Protein AF-A0A2U1PCW4-F1 (afdb_monomer)

Radius of gyration: 21.86 Å; Cα contacts (8 Å, |Δi|>4): 327; chains: 1; bounding box: 54×49×63 Å

Sequence (273 aa):
MIPDNMPHVHKCPLSGPELALAADTLPALLINEKENGEAVIIGGMVLDIHATPSIHPAPRTTTPGKVHYAAGGVARNIAECVSKLGTKPFMISALGSDMSGEQFDSGLGPHGLNTMDVWLGICYWSTGSLQDCQLKVTFASPNEDELIAMANALSDKDIFSPIQKDGIPVTSLFQQLKPAIWVLLEKGIKVVILTLGSKGVLLCSKHHLNFQNIGPNRTRLDLMQSIAVGIAAAKATVEAEANVPTEYSLEQITADARTVYLGAMVVFSQSML

Mean predicted aligned error: 13.06 Å

Foldseek 3Di:
DPDPDDDFADDDPPPDPVLVVLLVCLLVLLDDDDDDDAAEFEWDWDKDWDWAAPDPDDPPDDGDTDIDIATDIPSVLVQLLCLLSPGEHEYEYEAEPDPSRVVCVVPVVVSNYNYDYPYPPPPPPPCPDPPDPPPQAQEDEEEQVVLQVVLCVLVVHNPADRDDLPPDDPLRVCVNSVVSVVSCQVVRHAWYWYQHDPNGTDIDGPDPPPQDDPDPDPNDHGPLLVSLLVRLQVVVCVVDPGNHDPHDDSVSSSVSSSVSSVPDDDSDDRHDD

pLDDT: mean 71.83, std 21.6, range [25.27, 94.81]

InterPro domains:
  IPR002173 Carbohydrate/purine kinase, PfkB, conserved site [PS00583] (72-96)
  IPR011611 Carbohydrate kinase PfkB [PF00294] (39-116)
  IPR029056 Ribokinase-like [G3DSA:3.40.1190.20] (37-119)
  IPR029056 Ribokinase-like [G3DSA:3.40.1190.20] (120-255)
  IPR029056 Ribokinase-like [SSF53613] (40-253)
  IPR050306 PfkB Carbohydrate Kinase [PTHR43085] (40-102)

Nearest PDB structures (foldseek):
  3kzh-assembly1_A  TM=6.404E-01  e=6.843E-10  Clostridium perfringens
  7vtd-assembly2_C  TM=5.537E-01  e=4.667E-09  Escherichia coli
  7vsk-assembly1_A  TM=4.750E-01  e=1.969E-08  Escherichia coli BL21(DE3)
  2nwh-assembly1_A  TM=5.855E-01  e=6.785E-07  Agrobacterium fabrum str. C58
  3kzh-assembly1_B  TM=4.390E-01  e=1.925E-07  Clostridium perfringens

Structure (mmCIF, N/CA/C/O backbone):
data_AF-A0A2U1PCW4-F1
#
_entry.id   AF-A0A2U1PCW4-F1
#
loop_
_atom_site.group_PDB
_atom_site.id
_atom_site.type_symbol
_atom_site.label_atom_id
_atom_site.label_alt_id
_atom_site.label_comp_id
_atom_site.label_asym_id
_atom_site.label_entity_id
_atom_site.label_seq_id
_atom_site.pdbx_PDB_ins_code
_atom_site.Cartn_x
_atom_site.Cartn_y
_atom_site.Cartn_z
_atom_site.occupancy
_atom_site.B_iso_or_equiv
_atom_site.auth_seq_id
_atom_site.auth_comp_id
_atom_site.auth_asym_id
_atom_site.auth_atom_id
_atom_site.pdbx_PDB_model_num
ATOM 1 N N . MET A 1 1 ? -21.195 27.035 3.835 1.00 31.56 1 MET A N 1
ATOM 2 C CA . MET A 1 1 ? -21.280 26.966 5.307 1.00 31.56 1 MET A CA 1
ATOM 3 C C . MET A 1 1 ? -21.408 25.504 5.677 1.00 31.56 1 MET A C 1
ATOM 5 O O . MET A 1 1 ? -22.431 24.907 5.375 1.00 31.56 1 MET A O 1
ATOM 9 N N . ILE A 1 2 ? -20.334 24.912 6.191 1.00 29.47 2 ILE A N 1
ATOM 10 C CA . ILE A 1 2 ? -20.362 23.562 6.762 1.00 29.47 2 ILE A CA 1
ATOM 11 C C . ILE A 1 2 ? -20.934 23.735 8.178 1.00 29.47 2 ILE A C 1
ATOM 13 O O . ILE A 1 2 ? -20.469 24.640 8.868 1.00 29.47 2 ILE A O 1
ATOM 17 N N . PRO A 1 3 ? -21.974 22.993 8.588 1.00 32.34 3 PRO A N 1
ATOM 18 C CA . PRO A 1 3 ? -22.617 23.224 9.876 1.00 32.34 3 PRO A CA 1
ATOM 19 C C . PRO A 1 3 ? -21.711 22.799 11.043 1.00 32.34 3 PRO A C 1
ATOM 21 O O . PRO A 1 3 ? -21.134 21.716 11.017 1.00 32.34 3 PRO A O 1
ATOM 24 N N . ASP A 1 4 ? -21.656 23.641 12.080 1.00 38.62 4 ASP A N 1
ATOM 25 C CA . ASP A 1 4 ? -20.876 23.517 13.330 1.00 38.62 4 ASP A CA 1
ATOM 26 C C . ASP A 1 4 ? -21.302 22.362 14.268 1.00 38.62 4 ASP A C 1
ATOM 28 O O . ASP A 1 4 ? -20.907 22.312 15.433 1.00 38.62 4 ASP A O 1
ATOM 32 N N . ASN A 1 5 ? -22.093 21.396 13.799 1.00 40.50 5 ASN A N 1
ATOM 33 C CA . ASN A 1 5 ? -22.588 20.315 14.654 1.00 40.50 5 ASN A CA 1
ATOM 34 C C . ASN A 1 5 ? -21.636 19.109 14.650 1.00 40.50 5 ASN A C 1
ATOM 36 O O . ASN A 1 5 ? -21.816 18.145 13.906 1.00 40.50 5 ASN A O 1
ATOM 40 N N . MET A 1 6 ? -20.620 19.184 15.514 1.00 40.16 6 MET A N 1
ATOM 41 C CA . MET A 1 6 ? -19.737 18.075 15.902 1.00 40.16 6 MET A CA 1
ATOM 42 C C . MET A 1 6 ? -20.448 17.058 16.814 1.00 40.16 6 MET A C 1
ATOM 44 O O . MET A 1 6 ? -21.135 17.477 17.746 1.00 40.16 6 MET A O 1
ATOM 48 N N . PRO A 1 7 ? -20.218 15.740 16.651 1.00 36.44 7 PRO A N 1
ATOM 49 C CA . PRO A 1 7 ? -20.578 14.749 17.657 1.00 36.44 7 PRO A CA 1
ATOM 50 C C . PRO A 1 7 ? -19.399 14.369 18.575 1.00 36.44 7 PRO A C 1
ATOM 52 O O . PRO A 1 7 ? -18.225 14.540 18.249 1.00 36.44 7 PRO A O 1
ATOM 55 N N . HIS A 1 8 ? -19.765 13.842 19.739 1.00 38.06 8 HIS A N 1
ATOM 56 C CA . HIS A 1 8 ? -18.958 13.559 20.922 1.00 38.06 8 HIS A CA 1
ATOM 57 C C . HIS A 1 8 ? -18.417 12.090 20.971 1.00 38.06 8 HIS A C 1
ATOM 59 O O . HIS A 1 8 ? -19.119 11.191 20.516 1.00 38.06 8 HIS A O 1
ATOM 65 N N . VAL A 1 9 ? -17.188 11.814 21.482 1.00 42.34 9 VAL A N 1
ATOM 66 C CA . VAL A 1 9 ? -16.658 10.433 21.784 1.00 42.34 9 VAL A CA 1
ATOM 67 C C . VAL A 1 9 ? -15.859 10.241 23.113 1.00 42.34 9 VAL A C 1
ATOM 69 O O . VAL A 1 9 ? -15.053 11.064 23.489 1.00 42.34 9 VAL A O 1
ATOM 72 N N . HIS A 1 10 ? -15.959 9.115 23.827 1.00 32.19 10 HIS A N 1
ATOM 73 C CA . HIS A 1 10 ? -15.270 8.840 25.112 1.00 32.19 10 HIS A CA 1
ATOM 74 C C . HIS A 1 10 ? -13.748 8.536 25.072 1.00 32.19 10 HIS A C 1
ATOM 76 O O . HIS A 1 10 ? -13.178 8.208 24.037 1.00 32.19 10 HIS A O 1
ATOM 82 N N . LYS A 1 11 ? -13.115 8.592 26.259 1.00 25.27 11 LYS A N 1
ATOM 83 C CA . LYS A 1 11 ? -11.703 8.282 26.567 1.00 25.27 11 LYS A CA 1
ATOM 84 C C . LYS A 1 11 ? -11.509 6.780 26.849 1.00 25.27 11 LYS A C 1
ATOM 86 O O . LYS A 1 11 ? -12.132 6.263 27.772 1.00 25.27 11 LYS A O 1
ATOM 91 N N . CYS A 1 12 ? -10.602 6.105 26.141 1.00 31.66 12 CYS A N 1
ATOM 92 C CA . CYS A 1 12 ? -10.099 4.782 26.534 1.00 31.66 12 CYS A CA 1
ATOM 93 C C . CYS A 1 12 ? -8.786 4.959 27.324 1.00 31.66 12 CYS A C 1
ATOM 95 O O . CYS A 1 12 ? -7.857 5.582 26.802 1.00 31.66 12 CYS A O 1
ATOM 97 N N . PRO A 1 13 ? -8.666 4.482 28.576 1.00 30.25 13 PRO A N 1
ATOM 98 C CA . PRO A 1 13 ? -7.437 4.614 29.342 1.00 30.25 13 PRO A CA 1
ATOM 99 C C . PRO A 1 13 ? -6.464 3.513 28.911 1.00 30.25 13 PRO A C 1
ATOM 101 O O . PRO A 1 13 ? -6.425 2.450 29.514 1.00 30.25 13 PRO A O 1
ATOM 104 N N . LEU A 1 14 ? -5.661 3.747 27.874 1.00 39.72 14 LEU A N 1
ATOM 105 C CA . LEU A 1 14 ? -4.495 2.897 27.601 1.00 39.72 14 LEU A CA 1
ATOM 106 C C . LEU A 1 14 ? -3.268 3.482 28.307 1.00 39.72 14 LEU A C 1
ATOM 108 O O . LEU A 1 14 ? -2.314 3.940 27.689 1.00 39.72 14 LEU A O 1
ATOM 112 N N . SER A 1 15 ? -3.326 3.502 29.637 1.00 38.00 15 SER A N 1
ATOM 113 C CA . SER A 1 15 ? -2.182 3.778 30.507 1.00 38.00 15 SER A CA 1
ATOM 114 C C . SER A 1 15 ? -2.063 2.622 31.497 1.00 38.00 15 SER A C 1
ATOM 116 O O . SER A 1 15 ? -2.668 2.655 32.568 1.00 38.00 15 SER A O 1
ATOM 118 N N . GLY A 1 16 ? -1.342 1.566 31.111 1.00 36.47 16 GLY A N 1
ATOM 119 C CA . GLY A 1 16 ? -1.158 0.378 31.942 1.00 36.47 16 GLY A CA 1
ATOM 120 C C . GLY A 1 16 ? -0.317 -0.736 31.290 1.00 36.47 16 GLY A C 1
ATOM 121 O O . GLY A 1 16 ? 0.006 -0.649 30.104 1.00 36.47 16 GLY A O 1
ATOM 122 N N . PRO A 1 17 ? 0.028 -1.791 32.058 1.00 30.30 17 PRO A N 1
ATOM 123 C CA . PRO A 1 17 ? 0.931 -2.894 31.680 1.00 30.30 17 PRO A CA 1
ATOM 124 C C . PRO A 1 17 ? 0.472 -3.763 30.488 1.00 30.30 17 PRO A C 1
ATOM 126 O O . PRO A 1 17 ? 1.225 -4.619 30.030 1.00 30.30 17 PRO A O 1
ATOM 129 N N . GLU A 1 18 ? -0.720 -3.528 29.934 1.00 35.25 18 GLU A N 1
ATOM 130 C CA . GLU A 1 18 ? -1.219 -4.189 28.717 1.00 35.25 18 GLU A CA 1
ATOM 131 C C . GLU A 1 18 ? -0.417 -3.825 27.452 1.00 35.25 18 GLU A C 1
ATOM 133 O O . GLU A 1 18 ? -0.313 -4.651 26.545 1.00 35.25 18 GLU A O 1
ATOM 138 N N . LEU A 1 19 ? 0.226 -2.647 27.408 1.00 35.66 19 LEU A N 1
ATOM 139 C CA . LEU A 1 19 ? 1.084 -2.239 26.282 1.00 35.66 19 LEU A CA 1
ATOM 140 C C . LEU A 1 19 ? 2.348 -3.114 26.162 1.00 35.66 19 LEU A C 1
ATOM 142 O O . LEU A 1 19 ? 2.824 -3.378 25.059 1.00 35.66 19 LEU A O 1
ATOM 146 N N . ALA A 1 20 ? 2.875 -3.585 27.297 1.00 30.73 20 ALA A N 1
ATOM 147 C CA . ALA A 1 20 ? 4.035 -4.473 27.343 1.00 30.73 20 ALA A CA 1
ATOM 148 C C . ALA A 1 20 ? 3.662 -5.903 26.913 1.00 30.73 20 ALA A C 1
ATOM 150 O O . ALA A 1 20 ? 4.372 -6.514 26.121 1.00 30.73 20 ALA A O 1
ATOM 151 N N . LEU A 1 21 ? 2.490 -6.393 27.337 1.00 34.25 21 LEU A N 1
ATOM 152 C CA . LEU A 1 21 ? 2.016 -7.743 27.014 1.00 34.25 21 LEU A CA 1
ATOM 153 C C . LEU A 1 21 ? 1.666 -7.920 25.518 1.00 34.25 21 LEU A C 1
ATOM 155 O O . LEU A 1 21 ? 1.886 -8.992 24.951 1.00 34.25 21 LEU A O 1
ATOM 159 N N . ALA A 1 22 ? 1.157 -6.870 24.860 1.00 36.91 22 ALA A N 1
ATOM 160 C CA . ALA A 1 22 ? 0.901 -6.861 23.413 1.00 36.91 22 ALA A CA 1
ATOM 161 C C . ALA A 1 22 ? 2.197 -6.782 22.579 1.00 36.91 22 ALA A C 1
ATOM 163 O O . ALA A 1 22 ? 2.276 -7.365 21.499 1.00 36.91 22 ALA A O 1
ATOM 164 N N . ALA A 1 23 ? 3.226 -6.098 23.091 1.00 37.41 23 ALA A N 1
ATOM 165 C CA . ALA A 1 23 ? 4.539 -6.004 22.455 1.00 37.41 23 ALA A CA 1
ATOM 166 C C . ALA A 1 23 ? 5.337 -7.319 22.539 1.00 37.41 23 ALA A C 1
ATOM 168 O O . ALA A 1 23 ? 6.058 -7.658 21.602 1.00 37.41 23 ALA A O 1
ATOM 169 N N . ASP A 1 24 ? 5.182 -8.072 23.632 1.00 41.91 24 ASP A N 1
ATOM 170 C CA . ASP A 1 24 ? 5.883 -9.345 23.854 1.00 41.91 24 ASP A CA 1
ATOM 171 C C . ASP A 1 24 ? 5.240 -10.539 23.110 1.00 41.91 24 ASP A C 1
ATOM 173 O O . ASP A 1 24 ? 5.845 -11.605 23.010 1.00 41.91 24 ASP A O 1
ATOM 177 N N . THR A 1 25 ? 4.034 -10.375 22.547 1.00 43.06 25 THR A N 1
ATOM 178 C CA . THR A 1 25 ? 3.299 -11.426 21.806 1.00 43.06 25 THR A CA 1
ATOM 179 C C . THR A 1 25 ? 3.375 -11.299 20.280 1.00 43.06 25 THR A C 1
ATOM 181 O O . THR A 1 25 ? 3.065 -12.264 19.581 1.00 43.06 25 THR A O 1
ATOM 184 N N . LEU A 1 26 ? 3.859 -10.168 19.751 1.00 42.44 26 LEU A N 1
ATOM 185 C CA . LEU A 1 26 ? 4.110 -9.940 18.316 1.00 42.44 26 LEU A CA 1
ATOM 186 C C . LEU A 1 26 ? 4.969 -11.032 17.637 1.00 42.44 26 LEU A C 1
ATOM 188 O O . LEU A 1 26 ? 4.577 -11.472 16.556 1.00 42.44 26 LEU A O 1
ATOM 192 N N . PRO A 1 27 ? 6.062 -11.540 18.252 1.00 40.44 27 PRO A N 1
ATOM 193 C CA . PRO A 1 27 ? 6.841 -12.630 17.664 1.00 40.44 27 PRO A CA 1
ATOM 194 C C . PRO A 1 27 ? 6.027 -13.920 17.511 1.00 40.44 27 PRO A C 1
ATOM 196 O O . PRO A 1 27 ? 6.169 -14.614 16.518 1.00 40.44 27 PRO A O 1
ATOM 199 N N . ALA A 1 28 ? 5.146 -14.240 18.465 1.00 42.22 28 ALA A N 1
ATOM 200 C CA . ALA A 1 28 ? 4.332 -15.458 18.434 1.00 42.22 28 ALA A CA 1
ATOM 201 C C . ALA A 1 28 ? 3.117 -15.351 17.490 1.00 42.22 28 ALA A C 1
ATOM 203 O O . ALA A 1 28 ? 2.617 -16.366 17.014 1.00 42.22 28 ALA A O 1
ATOM 204 N N . LEU A 1 29 ? 2.648 -14.131 17.207 1.00 45.50 29 LEU A N 1
ATOM 205 C CA . LEU A 1 29 ? 1.513 -13.852 16.316 1.00 45.50 29 LEU A CA 1
ATOM 206 C C . LEU A 1 29 ? 1.871 -13.948 14.826 1.00 45.50 29 LEU A C 1
ATOM 208 O O . LEU A 1 29 ? 0.998 -14.221 14.010 1.00 45.50 29 LEU A O 1
ATOM 212 N N . LEU A 1 30 ? 3.143 -13.752 14.474 1.00 44.22 30 LEU A N 1
ATOM 213 C CA . LEU A 1 30 ? 3.643 -13.919 13.104 1.00 44.22 30 LEU A CA 1
ATOM 214 C C . LEU A 1 30 ? 3.936 -15.389 12.751 1.00 44.22 30 LEU A C 1
ATOM 216 O O . LEU A 1 30 ? 4.263 -15.689 11.607 1.00 44.22 30 LEU A O 1
ATOM 220 N N . ILE A 1 31 ? 3.817 -16.307 13.719 1.00 40.50 31 ILE A N 1
ATOM 221 C CA . ILE A 1 31 ? 4.221 -17.710 13.588 1.00 40.50 31 ILE A CA 1
ATOM 222 C C . ILE A 1 31 ? 3.043 -18.633 13.942 1.00 40.50 31 ILE A C 1
ATOM 224 O O . ILE A 1 31 ? 3.082 -19.319 14.961 1.00 40.50 31 ILE A O 1
ATOM 228 N N . ASN A 1 32 ? 1.981 -18.684 13.129 1.00 39.69 32 ASN A N 1
ATOM 229 C CA . ASN A 1 32 ? 1.253 -19.951 12.956 1.00 39.69 32 ASN A CA 1
ATOM 230 C C . ASN A 1 32 ? 0.293 -19.992 11.761 1.00 39.69 32 ASN A C 1
ATOM 232 O O . ASN A 1 32 ? -0.503 -19.079 11.543 1.00 39.69 32 ASN A O 1
ATOM 236 N N . GLU A 1 33 ? 0.314 -21.129 11.065 1.00 54.56 33 GLU A N 1
ATOM 237 C CA . GLU A 1 33 ? -0.636 -21.502 10.020 1.00 54.56 33 GLU A CA 1
ATOM 238 C C . GLU A 1 33 ? -1.906 -22.135 10.618 1.00 54.56 33 GLU A C 1
ATOM 240 O O . GLU A 1 33 ? -1.818 -23.126 11.344 1.00 54.56 33 GLU A O 1
ATOM 245 N N . LYS A 1 34 ? -3.085 -21.607 10.253 1.00 39.59 34 LYS A N 1
ATOM 246 C CA . LYS A 1 34 ? -4.230 -22.324 9.633 1.00 39.59 34 LYS A CA 1
ATOM 247 C C . LYS A 1 34 ? -5.590 -21.663 9.915 1.00 39.59 34 LYS A C 1
ATOM 249 O O . LYS A 1 34 ? -5.991 -21.528 11.065 1.00 39.59 34 LYS A O 1
ATOM 254 N N . GLU A 1 35 ? -6.297 -21.423 8.800 1.00 48.81 35 GLU A N 1
ATOM 255 C CA . GLU A 1 35 ? -7.743 -21.181 8.589 1.00 48.81 35 GLU A CA 1
ATOM 256 C C . GLU A 1 35 ? -8.367 -19.877 9.149 1.00 48.81 35 GLU A C 1
ATOM 258 O O . GLU A 1 35 ? -8.084 -19.458 10.261 1.00 48.81 35 GLU A O 1
ATOM 263 N N . ASN A 1 36 ? -9.269 -19.155 8.461 1.00 42.28 36 ASN A N 1
ATOM 264 C CA . ASN A 1 36 ? -10.008 -19.392 7.213 1.00 42.28 36 ASN A CA 1
ATOM 265 C C . ASN A 1 36 ? -10.338 -18.025 6.560 1.00 42.28 36 ASN A C 1
ATOM 267 O O . ASN A 1 36 ? -11.059 -17.215 7.148 1.00 42.28 36 ASN A O 1
ATOM 271 N N . GLY A 1 37 ? -9.781 -17.752 5.379 1.00 52.84 37 GLY A N 1
ATOM 272 C CA . GLY A 1 37 ? -9.985 -16.514 4.621 1.00 52.84 37 GLY A CA 1
ATOM 273 C C . GLY A 1 37 ? -8.732 -16.125 3.844 1.00 52.84 37 GLY A C 1
ATOM 274 O O . GLY A 1 37 ? -7.895 -15.386 4.357 1.00 52.84 37 GLY A O 1
ATOM 275 N N . GLU A 1 38 ? -8.592 -16.634 2.622 1.00 67.50 38 GLU A N 1
ATOM 276 C CA . GLU A 1 38 ? -7.536 -16.198 1.705 1.00 67.50 38 GLU A CA 1
ATOM 277 C C . GLU A 1 38 ? -7.826 -14.761 1.249 1.00 67.50 38 GLU A C 1
ATOM 279 O O . GLU A 1 38 ? -8.940 -14.437 0.827 1.00 67.50 38 GLU A O 1
ATOM 284 N N . ALA A 1 39 ? -6.840 -13.871 1.379 1.00 79.19 39 ALA A N 1
ATOM 285 C CA . ALA A 1 39 ? -6.982 -12.495 0.923 1.00 79.19 39 ALA A CA 1
ATOM 286 C C . ALA A 1 39 ? -7.038 -12.478 -0.608 1.00 79.19 39 ALA A C 1
ATOM 288 O O . ALA A 1 39 ? -6.061 -12.838 -1.259 1.00 79.19 39 ALA A O 1
ATOM 289 N N . VAL A 1 40 ? -8.162 -12.045 -1.181 1.00 82.69 40 VAL A N 1
ATOM 290 C CA . VAL A 1 40 ? -8.276 -11.836 -2.628 1.00 82.69 40 VAL A CA 1
ATOM 291 C C . VAL A 1 40 ? -7.718 -10.461 -2.976 1.00 82.69 40 VAL A C 1
ATOM 293 O O . VAL A 1 40 ? -8.215 -9.442 -2.493 1.00 82.69 40 VAL A O 1
ATOM 296 N N . ILE A 1 41 ? -6.693 -10.433 -3.819 1.00 84.38 41 ILE A N 1
ATOM 297 C CA . ILE A 1 41 ? -6.034 -9.220 -4.290 1.00 84.38 41 ILE A CA 1
ATOM 298 C C . ILE A 1 41 ? -6.374 -9.049 -5.764 1.00 84.38 41 ILE A C 1
ATOM 300 O O . ILE A 1 41 ? -6.185 -9.956 -6.567 1.00 84.38 41 ILE A O 1
ATOM 304 N N . ILE A 1 42 ? -6.897 -7.878 -6.118 1.00 86.88 42 ILE A N 1
ATOM 305 C CA . ILE A 1 42 ? -7.334 -7.569 -7.478 1.00 86.88 42 ILE A CA 1
ATOM 306 C C . ILE A 1 42 ? -6.599 -6.323 -7.943 1.00 86.88 42 ILE A C 1
ATOM 308 O O . ILE A 1 42 ? -6.618 -5.298 -7.259 1.00 86.88 42 ILE A O 1
ATOM 312 N N . GLY A 1 43 ? -5.976 -6.390 -9.114 1.00 87.50 43 GLY A N 1
ATOM 313 C CA . GLY A 1 43 ? -5.392 -5.212 -9.745 1.00 87.50 43 GLY A CA 1
ATOM 314 C C . GLY A 1 43 ? -4.275 -5.539 -10.722 1.00 87.50 43 GLY A C 1
ATOM 315 O O . GLY A 1 43 ? -4.113 -6.676 -11.155 1.00 87.50 43 GLY A O 1
ATOM 316 N N . GLY A 1 44 ? -3.517 -4.510 -11.092 1.00 84.19 44 GLY A N 1
ATOM 317 C CA . GLY A 1 44 ? -2.507 -4.605 -12.140 1.00 84.19 44 GLY A CA 1
ATOM 318 C C . GLY A 1 44 ? -1.241 -5.351 -11.721 1.00 84.19 44 GLY A C 1
ATOM 319 O O . GLY A 1 44 ? -0.702 -5.134 -10.631 1.00 84.19 44 GLY A O 1
ATOM 320 N N . MET A 1 45 ? -0.752 -6.164 -12.649 1.00 83.81 45 MET A N 1
ATOM 321 C CA . MET A 1 45 ? 0.619 -6.651 -12.734 1.00 83.81 45 MET A CA 1
ATOM 322 C C . MET A 1 45 ? 1.281 -5.930 -13.908 1.00 83.81 45 MET A C 1
ATOM 324 O O . MET A 1 45 ? 0.711 -5.880 -14.996 1.00 83.81 45 MET A O 1
ATOM 328 N N . VAL A 1 46 ? 2.432 -5.302 -13.679 1.00 85.50 46 VAL A N 1
ATOM 329 C CA . VAL A 1 46 ? 3.069 -4.411 -14.665 1.00 85.50 46 VAL A CA 1
ATOM 330 C C . VAL A 1 46 ? 4.552 -4.728 -14.744 1.00 85.50 46 VAL A C 1
ATOM 332 O O . VAL A 1 46 ? 5.152 -5.021 -13.719 1.00 85.50 46 VAL A O 1
ATOM 335 N N . LEU A 1 47 ? 5.150 -4.675 -15.935 1.00 84.88 47 LEU A N 1
ATOM 336 C CA . LEU A 1 47 ? 6.600 -4.754 -16.103 1.00 84.88 47 LEU A CA 1
ATOM 337 C C . LEU A 1 47 ? 7.195 -3.340 -16.079 1.00 84.88 47 LEU A C 1
ATOM 339 O O . LEU A 1 47 ? 6.979 -2.557 -17.005 1.00 84.88 47 LEU A O 1
ATOM 343 N N . ASP A 1 48 ? 7.952 -3.026 -15.035 1.00 85.75 48 ASP A N 1
ATOM 344 C CA . ASP A 1 48 ? 8.681 -1.768 -14.907 1.00 85.75 48 ASP A CA 1
ATOM 345 C C . ASP A 1 48 ? 9.994 -1.849 -15.701 1.00 85.75 48 ASP A C 1
ATOM 347 O O . ASP A 1 48 ? 10.749 -2.822 -15.607 1.00 85.75 48 ASP A O 1
ATOM 351 N N . ILE A 1 49 ? 10.282 -0.812 -16.492 1.00 88.88 49 ILE A N 1
ATOM 352 C CA . ILE A 1 49 ? 11.497 -0.714 -17.312 1.00 88.88 49 ILE A CA 1
ATOM 353 C C . ILE A 1 49 ? 12.303 0.495 -16.845 1.00 88.88 49 ILE A C 1
ATOM 355 O O . ILE A 1 49 ? 11.976 1.643 -17.146 1.00 88.88 49 ILE A O 1
ATOM 359 N N . HIS A 1 50 ? 13.387 0.238 -16.123 1.00 88.31 50 HIS A N 1
ATOM 360 C CA . HIS A 1 50 ? 14.297 1.264 -15.630 1.00 88.31 50 HIS A CA 1
ATOM 361 C C . HIS A 1 50 ? 15.499 1.385 -16.566 1.00 88.31 50 HIS A C 1
ATOM 363 O O . HIS A 1 50 ? 16.396 0.543 -16.566 1.00 88.31 50 HIS A O 1
ATOM 369 N N . ALA A 1 51 ? 15.521 2.443 -17.375 1.00 91.31 51 ALA A N 1
ATOM 370 C CA . ALA A 1 51 ? 16.647 2.761 -18.245 1.00 91.31 51 ALA A CA 1
ATOM 371 C C . ALA A 1 51 ? 17.532 3.838 -17.602 1.00 91.31 51 ALA A C 1
ATOM 373 O O . ALA A 1 51 ? 17.155 5.008 -17.536 1.00 91.31 51 ALA A O 1
ATOM 374 N N . THR A 1 52 ? 18.728 3.447 -17.167 1.00 92.25 52 THR A N 1
ATOM 375 C CA . THR A 1 52 ? 19.726 4.349 -16.585 1.00 92.25 52 THR A CA 1
ATOM 376 C C . THR A 1 52 ? 20.805 4.651 -17.627 1.00 92.25 52 THR A C 1
ATOM 378 O O . THR A 1 52 ? 21.627 3.778 -17.931 1.00 92.25 52 THR A O 1
ATOM 381 N N . PRO A 1 53 ? 20.830 5.863 -18.205 1.00 93.31 53 PRO A N 1
ATOM 382 C CA . PRO A 1 53 ? 21.799 6.225 -19.230 1.00 93.31 53 PRO A CA 1
ATOM 383 C C . PRO A 1 53 ? 23.195 6.411 -18.610 1.00 93.31 53 PRO A C 1
ATOM 385 O O . PRO A 1 53 ? 23.335 6.943 -17.511 1.00 93.31 53 PRO A O 1
ATOM 388 N N . SER A 1 54 ? 24.249 5.974 -19.306 1.00 92.81 54 SER A N 1
ATOM 389 C CA . SER A 1 54 ? 25.640 6.126 -18.838 1.00 92.81 54 SER A CA 1
ATOM 390 C C . SER A 1 54 ? 26.207 7.526 -19.086 1.00 92.81 54 SER A C 1
ATOM 392 O O . SER A 1 54 ? 27.212 7.902 -18.491 1.00 92.81 54 SER A O 1
ATOM 394 N N . ILE A 1 55 ? 25.570 8.286 -19.976 1.00 92.06 55 ILE A N 1
ATOM 395 C CA . ILE A 1 55 ? 25.896 9.673 -20.317 1.00 92.06 55 ILE A CA 1
ATOM 396 C C . ILE A 1 55 ? 24.598 10.476 -20.448 1.00 92.06 55 ILE A C 1
ATOM 398 O O . ILE A 1 55 ? 23.513 9.900 -20.466 1.00 92.06 55 ILE A O 1
ATOM 402 N N . HIS A 1 56 ? 24.689 11.804 -20.549 1.00 91.62 56 HIS A N 1
ATOM 403 C CA . HIS A 1 56 ? 23.497 12.640 -20.679 1.00 91.62 56 HIS A CA 1
ATOM 404 C C . HIS A 1 56 ? 22.653 12.222 -21.902 1.00 91.62 56 HIS A C 1
ATOM 406 O O . HIS A 1 56 ? 23.206 12.131 -23.004 1.00 91.62 56 HIS A O 1
ATOM 412 N N . PRO A 1 57 ? 21.341 11.969 -21.737 1.00 88.44 57 PRO A N 1
ATOM 413 C CA . PRO A 1 57 ? 20.475 11.585 -22.843 1.00 88.44 57 PRO A CA 1
ATOM 414 C C . PRO A 1 57 ? 20.447 12.656 -23.929 1.00 88.44 57 PRO A C 1
ATOM 416 O O . PRO A 1 57 ? 20.181 13.827 -23.657 1.00 88.44 57 PRO A O 1
ATOM 419 N N . ALA A 1 58 ? 20.682 12.248 -25.172 1.00 87.88 58 ALA A N 1
ATOM 420 C CA . ALA A 1 58 ? 20.527 13.127 -26.322 1.00 87.88 58 ALA A CA 1
ATOM 421 C C . ALA A 1 58 ? 19.133 12.914 -26.949 1.00 87.88 58 ALA A C 1
ATOM 423 O O . ALA A 1 58 ? 18.783 11.780 -27.285 1.00 87.88 58 ALA A O 1
ATOM 424 N N . PRO A 1 59 ? 18.316 13.971 -27.132 1.00 89.38 59 PRO A N 1
ATOM 425 C CA . PRO A 1 59 ? 16.986 13.833 -27.717 1.00 89.38 59 PRO A CA 1
ATOM 426 C C . PRO A 1 59 ? 17.020 13.178 -29.104 1.00 89.38 59 PRO A C 1
ATOM 428 O O . PRO A 1 59 ? 17.873 13.504 -29.928 1.00 89.38 59 PRO A O 1
ATOM 431 N N . ARG A 1 60 ? 16.032 12.318 -29.387 1.00 91.12 60 ARG A N 1
ATOM 432 C CA . ARG A 1 60 ? 15.841 11.618 -30.678 1.00 91.12 60 ARG A CA 1
ATOM 433 C C . ARG A 1 60 ? 16.956 10.640 -31.076 1.00 91.12 60 ARG A C 1
ATOM 435 O O . ARG A 1 60 ? 16.977 10.194 -32.219 1.00 91.12 60 ARG A O 1
ATOM 442 N N . THR A 1 61 ? 17.851 10.277 -30.164 1.00 91.00 61 THR A N 1
ATOM 443 C CA . THR A 1 61 ? 18.809 9.186 -30.370 1.00 91.00 61 THR A CA 1
ATOM 444 C C . THR A 1 61 ? 18.802 8.248 -29.171 1.00 91.00 61 THR A C 1
ATOM 446 O O . THR A 1 61 ? 18.382 8.617 -28.077 1.00 91.00 61 THR A O 1
ATOM 449 N N . THR A 1 62 ? 19.267 7.020 -29.376 1.00 91.25 62 THR A N 1
ATOM 450 C CA . THR A 1 62 ? 19.550 6.108 -28.265 1.00 91.25 62 THR A CA 1
ATOM 451 C C . THR A 1 62 ? 20.866 6.513 -27.613 1.00 91.25 62 THR A C 1
ATOM 453 O O . THR A 1 62 ? 21.814 6.915 -28.292 1.00 91.25 62 THR A O 1
ATOM 456 N N . THR A 1 63 ? 20.924 6.408 -26.291 1.00 93.50 63 THR A N 1
ATOM 457 C CA . THR A 1 63 ? 22.119 6.670 -25.493 1.00 93.50 63 THR A CA 1
ATOM 458 C C . THR A 1 63 ? 22.536 5.374 -24.798 1.00 93.50 63 THR A C 1
ATOM 460 O O . THR A 1 63 ? 21.668 4.708 -24.233 1.00 93.50 63 THR A O 1
ATOM 463 N N . PRO A 1 64 ? 23.827 4.991 -24.823 1.00 93.50 64 PRO A N 1
ATOM 464 C CA . PRO A 1 64 ? 24.300 3.831 -24.076 1.00 93.50 64 PRO A CA 1
ATOM 465 C C . PRO A 1 64 ? 23.951 3.942 -22.588 1.00 93.50 64 PRO A C 1
ATOM 467 O O . PRO A 1 64 ? 24.067 5.012 -21.987 1.00 93.50 64 PRO A O 1
ATOM 470 N N . GLY A 1 65 ? 23.522 2.833 -21.999 1.00 93.25 65 GLY A N 1
ATOM 471 C CA . GLY A 1 65 ? 23.038 2.770 -20.627 1.00 93.25 65 GLY A CA 1
ATOM 472 C C . GLY A 1 65 ? 22.749 1.339 -20.204 1.00 93.25 65 GLY A C 1
ATOM 473 O O . GLY A 1 65 ? 22.975 0.395 -20.964 1.00 93.25 65 GLY A O 1
ATOM 474 N N . LYS A 1 66 ? 22.233 1.184 -18.990 1.00 93.00 66 LYS A N 1
ATOM 475 C CA . LYS A 1 66 ? 21.704 -0.087 -18.493 1.00 93.00 66 LYS A CA 1
ATOM 476 C C . LYS A 1 66 ? 20.185 -0.040 -18.518 1.00 93.00 66 LYS A C 1
ATOM 478 O O . LYS A 1 66 ? 19.601 0.964 -18.121 1.00 93.00 66 LYS A O 1
ATOM 483 N N . VAL A 1 67 ? 19.563 -1.125 -18.963 1.00 91.38 67 VAL A N 1
ATOM 484 C CA . VAL A 1 67 ? 18.116 -1.322 -18.872 1.00 91.38 67 VAL A CA 1
ATOM 485 C C . VAL A 1 67 ? 17.874 -2.452 -17.887 1.00 91.38 67 VAL A C 1
ATOM 487 O O . VAL A 1 67 ? 18.394 -3.553 -18.061 1.00 91.38 67 VAL A O 1
ATOM 490 N N . HIS A 1 68 ? 17.119 -2.155 -16.842 1.00 87.25 68 HIS A N 1
ATOM 491 C CA . HIS A 1 68 ? 16.721 -3.097 -15.815 1.00 87.25 68 HIS A CA 1
ATOM 492 C C . HIS A 1 68 ? 15.217 -3.307 -15.918 1.00 87.25 68 HIS A C 1
ATOM 494 O O . HIS A 1 68 ? 14.447 -2.349 -15.894 1.00 87.25 68 HIS A O 1
ATOM 500 N N . TYR A 1 69 ? 14.817 -4.565 -16.043 1.00 84.75 69 TYR A N 1
ATOM 501 C CA . TYR A 1 69 ? 13.421 -4.967 -16.003 1.00 84.75 69 TYR A CA 1
ATOM 502 C C . TYR A 1 69 ? 13.099 -5.394 -14.581 1.00 84.75 69 TYR A C 1
ATOM 504 O O . TYR A 1 69 ? 13.808 -6.225 -14.010 1.00 84.75 69 TYR A O 1
ATOM 512 N N . ALA A 1 70 ? 12.042 -4.833 -14.017 1.00 82.94 70 ALA A N 1
ATOM 513 C CA . ALA A 1 70 ? 11.536 -5.224 -12.719 1.00 82.94 70 ALA A CA 1
ATOM 514 C C . ALA A 1 70 ? 10.070 -5.603 -12.871 1.00 82.94 70 ALA A C 1
ATOM 516 O O . ALA A 1 70 ? 9.283 -4.891 -13.486 1.00 82.94 70 ALA A O 1
ATOM 517 N N . ALA A 1 71 ? 9.682 -6.728 -12.283 1.00 83.19 71 ALA A N 1
ATOM 518 C CA . ALA A 1 71 ? 8.275 -6.950 -12.020 1.00 83.19 71 ALA A CA 1
ATOM 519 C C . ALA A 1 71 ? 7.762 -5.766 -11.178 1.00 83.19 71 ALA A C 1
ATOM 521 O O . ALA A 1 71 ? 8.473 -5.286 -10.282 1.00 83.19 71 ALA A O 1
ATOM 522 N N . GLY A 1 72 ? 6.534 -5.330 -11.438 1.00 85.38 72 GLY A N 1
ATOM 523 C CA . GLY A 1 72 ? 5.868 -4.169 -10.845 1.00 85.38 72 GLY A CA 1
ATOM 524 C C . GLY A 1 72 ? 4.356 -4.378 -10.699 1.00 85.38 72 GLY A C 1
ATOM 525 O O . GLY A 1 72 ? 3.842 -5.498 -10.792 1.00 85.38 72 GLY A O 1
ATOM 526 N N . GLY A 1 73 ? 3.633 -3.285 -10.457 1.00 87.19 73 GLY A N 1
ATOM 527 C CA . GLY A 1 73 ? 2.184 -3.274 -10.228 1.00 87.19 73 GLY A CA 1
ATOM 528 C C . GLY A 1 73 ? 1.802 -3.361 -8.748 1.00 87.19 73 GLY A C 1
ATOM 529 O O . GLY A 1 73 ? 2.238 -4.253 -8.025 1.00 87.19 73 GLY A O 1
ATOM 530 N N . VAL A 1 74 ? 0.957 -2.431 -8.289 1.00 89.75 74 VAL A N 1
ATOM 531 C CA . VAL A 1 74 ? 0.588 -2.284 -6.866 1.00 89.75 74 VAL A CA 1
ATOM 532 C C . VAL A 1 74 ? 0.024 -3.581 -6.291 1.00 89.75 74 VAL A C 1
ATOM 534 O O . VAL A 1 74 ? 0.477 -4.051 -5.252 1.00 89.75 74 VAL A O 1
ATOM 537 N N . ALA A 1 75 ? -0.937 -4.189 -6.984 1.00 88.56 75 ALA A N 1
ATOM 538 C CA . ALA A 1 75 ? -1.595 -5.399 -6.515 1.00 88.56 75 ALA A CA 1
ATOM 539 C C . ALA A 1 75 ? -0.628 -6.595 -6.471 1.00 88.56 75 ALA A C 1
ATOM 541 O O . ALA A 1 75 ? -0.597 -7.319 -5.479 1.00 88.56 75 ALA A O 1
ATOM 542 N N . ARG A 1 76 ? 0.243 -6.733 -7.480 1.00 88.19 76 ARG A N 1
ATOM 543 C CA . ARG A 1 76 ? 1.326 -7.727 -7.496 1.00 88.19 76 ARG A CA 1
ATOM 544 C C . ARG A 1 76 ? 2.279 -7.548 -6.316 1.00 88.19 76 ARG A C 1
ATOM 546 O O . ARG A 1 76 ? 2.558 -8.517 -5.619 1.00 88.19 76 ARG A O 1
ATOM 553 N N . ASN A 1 77 ? 2.735 -6.317 -6.067 1.00 90.69 77 ASN A N 1
ATOM 554 C CA . ASN A 1 77 ? 3.643 -6.003 -4.960 1.00 90.69 77 ASN A CA 1
ATOM 555 C C . ASN A 1 77 ? 3.012 -6.373 -3.609 1.00 90.69 77 ASN A C 1
ATOM 557 O O . ASN A 1 77 ? 3.677 -6.964 -2.761 1.00 90.69 77 ASN A O 1
ATOM 561 N N . ILE A 1 78 ? 1.722 -6.063 -3.419 1.00 90.31 78 ILE A N 1
ATOM 562 C CA . ILE A 1 78 ? 0.982 -6.440 -2.207 1.00 90.31 78 ILE A CA 1
ATOM 563 C C . ILE A 1 78 ? 0.903 -7.964 -2.093 1.00 90.31 78 ILE A C 1
ATOM 565 O O . ILE A 1 78 ? 1.216 -8.498 -1.033 1.00 90.31 78 ILE A O 1
ATOM 569 N N . ALA A 1 79 ? 0.528 -8.666 -3.165 1.00 87.06 79 ALA A N 1
ATOM 570 C CA . ALA A 1 79 ? 0.400 -10.120 -3.157 1.00 87.06 79 ALA A CA 1
ATOM 571 C C . ALA A 1 79 ? 1.722 -10.811 -2.811 1.00 87.06 79 ALA A C 1
ATOM 573 O O . ALA A 1 79 ? 1.764 -11.675 -1.939 1.00 87.06 79 ALA A O 1
ATOM 574 N N . GLU A 1 80 ? 2.816 -10.385 -3.432 1.00 86.25 80 GLU A N 1
ATOM 575 C CA . GLU A 1 80 ? 4.141 -10.931 -3.167 1.00 86.25 80 GLU A CA 1
ATOM 576 C C . GLU A 1 80 ? 4.625 -10.628 -1.743 1.00 86.25 80 GLU A C 1
ATOM 578 O O . GLU A 1 80 ? 5.144 -11.520 -1.074 1.00 86.25 80 GLU A O 1
ATOM 583 N N . CYS A 1 81 ? 4.414 -9.405 -1.248 1.00 89.19 81 CYS A N 1
ATOM 584 C CA . CYS A 1 81 ? 4.759 -9.025 0.123 1.00 89.19 81 CYS A CA 1
ATOM 585 C C . CYS A 1 81 ? 4.008 -9.885 1.151 1.00 89.19 81 CYS A C 1
ATOM 587 O O . CYS A 1 81 ? 4.607 -10.489 2.039 1.00 89.19 81 CYS A O 1
ATOM 589 N N . VAL A 1 82 ? 2.692 -9.999 0.979 1.00 86.06 82 VAL A N 1
ATOM 590 C CA . VAL A 1 82 ? 1.790 -10.776 1.837 1.00 86.06 82 VAL A CA 1
ATOM 591 C C . VAL A 1 82 ? 2.114 -12.279 1.767 1.00 86.06 82 VAL A C 1
ATOM 593 O O . VAL A 1 82 ? 2.058 -12.959 2.795 1.00 86.06 82 VAL A O 1
ATOM 596 N N . SER A 1 83 ? 2.546 -12.777 0.602 1.00 83.94 83 SER A N 1
ATOM 597 C CA . SER A 1 83 ? 3.060 -14.144 0.439 1.00 83.94 83 SER A CA 1
ATOM 598 C C . SER A 1 83 ? 4.358 -14.381 1.216 1.00 83.94 83 SER A C 1
ATOM 600 O O . SER A 1 83 ? 4.450 -15.295 2.037 1.00 83.94 83 SER A O 1
ATOM 602 N N . LYS A 1 84 ? 5.349 -13.498 1.043 1.00 84.75 84 LYS A N 1
ATOM 603 C CA . LYS A 1 84 ? 6.663 -13.592 1.707 1.00 84.75 84 LYS A CA 1
ATOM 604 C C . LYS A 1 84 ? 6.606 -13.398 3.224 1.00 84.75 84 LYS A C 1
ATOM 606 O O . LYS A 1 84 ? 7.514 -13.835 3.923 1.00 84.75 84 LYS A O 1
ATOM 611 N N . LEU A 1 85 ? 5.545 -12.777 3.739 1.00 83.38 85 LEU A N 1
ATOM 612 C CA . LEU A 1 85 ? 5.253 -12.696 5.174 1.00 83.38 85 LEU A CA 1
ATOM 613 C C . LEU A 1 85 ? 4.537 -13.945 5.725 1.00 83.38 85 LEU A C 1
ATOM 615 O O . LEU A 1 85 ? 4.206 -13.980 6.908 1.00 83.38 85 LEU A O 1
ATOM 619 N N . GLY A 1 86 ? 4.317 -14.975 4.901 1.00 80.19 86 GLY A N 1
ATOM 620 C CA . GLY A 1 86 ? 3.832 -16.287 5.336 1.00 80.19 86 GLY A CA 1
ATOM 621 C C . GLY A 1 86 ? 2.331 -16.522 5.161 1.00 80.19 86 GLY A C 1
ATOM 622 O O . GLY A 1 86 ? 1.794 -17.463 5.742 1.00 80.19 86 GLY A O 1
ATOM 623 N N . THR A 1 87 ? 1.631 -15.698 4.377 1.00 81.00 87 THR A N 1
ATOM 624 C CA . THR A 1 87 ? 0.212 -15.934 4.050 1.00 81.00 87 THR A CA 1
ATOM 625 C C . THR A 1 87 ? 0.046 -16.354 2.588 1.00 81.00 87 THR A C 1
ATOM 627 O O . THR A 1 87 ? 0.993 -16.309 1.818 1.00 81.00 87 THR A O 1
ATOM 630 N N . LYS A 1 88 ? -1.146 -16.797 2.179 1.00 78.56 88 LYS A N 1
ATOM 631 C CA . LYS A 1 88 ? -1.414 -17.215 0.792 1.00 78.56 88 LYS A CA 1
ATOM 632 C C . LYS A 1 88 ? -2.524 -16.348 0.212 1.00 78.56 88 LYS A C 1
ATOM 634 O O . LYS A 1 88 ? -3.698 -16.657 0.425 1.00 78.56 88 LYS A O 1
ATOM 639 N N . PRO A 1 89 ? -2.189 -15.220 -0.434 1.00 80.19 89 PRO A N 1
ATOM 640 C CA . PRO A 1 89 ? -3.195 -14.427 -1.105 1.00 80.19 89 PRO A CA 1
ATOM 641 C C . PRO A 1 89 ? -3.583 -15.077 -2.433 1.00 80.19 89 PRO A C 1
ATOM 643 O O . PRO A 1 89 ? -2.796 -15.778 -3.073 1.00 80.19 89 PRO A O 1
ATOM 646 N N . PHE A 1 90 ? -4.804 -14.791 -2.854 1.00 82.38 90 PHE A N 1
ATOM 647 C CA . PHE A 1 90 ? -5.342 -15.189 -4.138 1.00 82.38 90 PHE A CA 1
ATOM 648 C C . PHE A 1 90 ? -5.366 -13.972 -5.065 1.00 82.38 90 PHE A C 1
ATOM 650 O O . PHE A 1 90 ? -6.034 -12.981 -4.767 1.00 82.38 90 PHE A O 1
ATOM 657 N N . MET A 1 91 ? -4.615 -14.011 -6.164 1.00 82.19 91 MET A N 1
ATOM 658 C CA . MET A 1 91 ? -4.424 -12.850 -7.039 1.00 82.19 91 MET A CA 1
ATOM 659 C C . MET A 1 91 ? -5.281 -12.955 -8.306 1.00 82.19 91 MET A C 1
ATOM 661 O O . MET A 1 91 ? -5.242 -13.963 -9.012 1.00 82.19 91 MET A O 1
ATOM 665 N N . ILE A 1 92 ? -6.003 -11.877 -8.619 1.00 84.62 92 ILE A N 1
ATOM 666 C CA . ILE A 1 92 ? -6.744 -11.685 -9.869 1.00 84.62 92 ILE A CA 1
ATOM 667 C C . ILE A 1 92 ? -6.114 -10.510 -10.620 1.00 84.62 92 ILE A C 1
ATOM 669 O O . ILE A 1 92 ? -6.190 -9.356 -10.181 1.00 84.62 92 ILE A O 1
ATOM 673 N N . SER A 1 93 ? -5.514 -10.797 -11.773 1.00 83.38 93 SER A N 1
ATOM 674 C CA . SER A 1 93 ? -4.958 -9.788 -12.676 1.00 83.38 93 SER A CA 1
ATOM 675 C C . SER A 1 93 ? -5.300 -10.091 -14.128 1.00 83.38 93 SER A C 1
ATOM 677 O O . SER A 1 93 ? -5.681 -11.208 -14.475 1.00 83.38 93 SER A O 1
ATOM 679 N N . ALA A 1 94 ? -5.147 -9.076 -14.973 1.00 83.88 94 ALA A N 1
ATOM 680 C CA . ALA A 1 94 ? -5.239 -9.220 -16.414 1.00 83.88 94 ALA A CA 1
ATOM 681 C C . ALA A 1 94 ? -3.822 -9.213 -17.000 1.00 83.88 94 ALA A C 1
ATOM 683 O O . ALA A 1 94 ? -3.099 -8.228 -16.836 1.00 83.88 94 ALA A O 1
ATOM 684 N N . LEU A 1 95 ? -3.437 -10.299 -17.673 1.00 78.94 95 LEU A N 1
ATOM 685 C CA . LEU A 1 95 ? -2.131 -10.443 -18.321 1.00 78.94 95 LEU A CA 1
ATOM 686 C C . LEU A 1 95 ? -2.278 -10.430 -19.846 1.00 78.94 95 LEU A C 1
ATOM 688 O O . LEU A 1 95 ? -3.268 -10.915 -20.403 1.00 78.94 95 LEU A O 1
ATOM 692 N N . GLY A 1 96 ? -1.287 -9.841 -20.514 1.00 77.25 96 GLY A N 1
ATOM 693 C CA . GLY A 1 96 ? -1.169 -9.872 -21.969 1.00 77.25 96 GLY A CA 1
ATOM 694 C C . GLY A 1 96 ? -0.563 -11.187 -22.455 1.00 77.25 96 GLY A C 1
ATOM 695 O O . GLY A 1 96 ? 0.222 -11.814 -21.755 1.00 77.25 96 GLY A O 1
ATOM 696 N N . SER A 1 97 ? -0.889 -11.589 -23.681 1.00 78.75 97 SER A N 1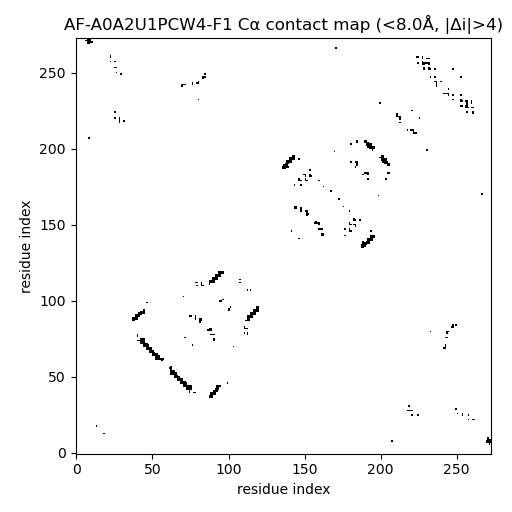
ATOM 697 C CA . SER A 1 97 ? -0.270 -12.738 -24.360 1.00 78.75 97 SER A CA 1
ATOM 698 C C . SER A 1 97 ? 1.038 -12.331 -25.051 1.00 78.75 97 SER A C 1
ATOM 700 O O . SER A 1 97 ? 1.206 -12.532 -26.254 1.00 78.75 97 SER A O 1
ATOM 702 N N . ASP A 1 98 ? 1.921 -11.662 -24.315 1.00 78.50 98 ASP A N 1
ATOM 703 C CA . ASP A 1 98 ? 3.222 -11.194 -24.791 1.00 78.50 98 ASP A CA 1
ATOM 704 C C . ASP A 1 98 ? 4.345 -11.654 -23.851 1.00 78.50 98 ASP A C 1
ATOM 706 O O . ASP A 1 98 ? 4.095 -12.248 -22.803 1.00 78.50 98 ASP A O 1
ATOM 710 N N . MET A 1 99 ? 5.599 -11.369 -24.219 1.00 74.44 99 MET A N 1
ATOM 711 C CA . MET A 1 99 ? 6.768 -11.768 -23.423 1.00 74.44 99 MET A CA 1
ATOM 712 C C . MET A 1 99 ? 6.710 -11.253 -21.977 1.00 74.44 99 MET A C 1
ATOM 714 O O . MET A 1 99 ? 7.261 -11.892 -21.085 1.00 74.44 99 MET A O 1
ATOM 718 N N . SER A 1 100 ? 6.051 -10.115 -21.732 1.00 73.12 100 SER A N 1
ATOM 719 C CA . SER A 1 100 ? 5.891 -9.578 -20.378 1.00 73.12 100 SER A CA 1
ATOM 720 C C . SER A 1 100 ? 4.925 -10.453 -19.583 1.00 73.12 100 SER A C 1
ATOM 722 O O . SER A 1 100 ? 5.225 -10.810 -18.447 1.00 73.12 100 SER A O 1
ATOM 724 N N . GLY A 1 101 ? 3.794 -10.838 -20.182 1.00 72.88 101 GLY A N 1
ATOM 725 C CA . GLY A 1 101 ? 2.837 -11.767 -19.577 1.00 72.88 101 GLY A CA 1
ATOM 726 C C . GLY A 1 101 ? 3.431 -13.148 -19.293 1.00 72.88 101 GLY A C 1
ATOM 727 O O . GLY A 1 101 ? 3.281 -13.653 -18.182 1.00 72.88 101 GLY A O 1
ATOM 728 N N . GLU A 1 102 ? 4.184 -13.716 -20.240 1.00 73.38 102 GLU A N 1
ATOM 729 C CA . GLU A 1 102 ? 4.884 -15.002 -20.059 1.00 73.38 102 GLU A CA 1
ATOM 730 C C . GLU A 1 102 ? 5.943 -14.946 -18.938 1.00 73.38 102 GLU A C 1
ATOM 732 O O . GLU A 1 102 ? 6.134 -15.908 -18.184 1.00 73.38 102 GLU A O 1
ATOM 737 N N . GLN A 1 103 ? 6.624 -13.805 -18.782 1.00 69.94 103 GLN A N 1
ATOM 738 C CA . GLN A 1 103 ? 7.591 -13.594 -17.701 1.00 69.94 103 GLN A CA 1
ATOM 739 C C . GLN A 1 103 ? 6.924 -13.598 -16.315 1.00 69.94 103 GLN A C 1
ATOM 741 O O . GLN A 1 103 ? 7.525 -14.066 -15.346 1.00 69.94 103 GLN A O 1
ATOM 746 N N . PHE A 1 104 ? 5.689 -13.104 -16.201 1.00 70.94 104 PHE A N 1
ATOM 747 C CA . PHE A 1 104 ? 4.939 -13.174 -14.947 1.00 70.94 104 PHE A CA 1
ATOM 748 C C . PHE A 1 104 ? 4.454 -14.591 -14.646 1.00 70.94 104 PHE A C 1
ATOM 750 O O . PHE A 1 104 ? 4.638 -15.060 -13.525 1.00 70.94 104 PHE A O 1
ATOM 757 N N . ASP A 1 105 ? 3.908 -15.284 -15.642 1.00 62.03 105 ASP A N 1
ATOM 758 C CA . ASP A 1 105 ? 3.395 -16.652 -15.496 1.00 62.03 105 ASP A CA 1
ATOM 759 C C . ASP A 1 105 ? 4.495 -17.623 -15.012 1.00 62.03 105 ASP A C 1
ATOM 761 O O . ASP A 1 105 ? 4.345 -18.357 -14.034 1.00 62.03 105 ASP A O 1
ATOM 765 N N . SER A 1 106 ? 5.690 -17.521 -15.603 1.00 56.53 106 SER A N 1
ATOM 766 C CA . SER A 1 106 ? 6.851 -18.337 -15.213 1.00 56.53 106 SER A CA 1
ATOM 767 C C . SER A 1 106 ? 7.456 -17.984 -13.841 1.00 56.53 106 SER A C 1
ATOM 769 O O . SER A 1 106 ? 8.050 -18.851 -13.195 1.00 56.53 106 SER A O 1
ATOM 771 N N . GLY A 1 107 ? 7.314 -16.736 -13.378 1.00 56.72 107 GLY A N 1
ATOM 772 C CA . GLY A 1 107 ? 7.911 -16.240 -12.132 1.00 56.72 107 GLY A CA 1
ATOM 773 C C . GLY A 1 107 ? 7.041 -16.396 -10.879 1.00 56.72 107 GLY A C 1
ATOM 774 O O . GLY A 1 107 ? 7.575 -16.420 -9.773 1.00 56.72 107 GLY A O 1
ATOM 775 N N . LEU A 1 108 ? 5.718 -16.520 -11.015 1.00 54.78 108 LEU A N 1
ATOM 776 C CA . LEU A 1 108 ? 4.783 -16.549 -9.878 1.00 54.78 108 LEU A CA 1
ATOM 777 C C . LEU A 1 108 ? 4.690 -17.916 -9.179 1.00 54.78 108 LEU A C 1
ATOM 779 O O . LEU A 1 108 ? 4.534 -17.971 -7.956 1.00 54.78 108 LEU A O 1
ATOM 783 N N . GLY A 1 109 ? 4.847 -19.008 -9.934 1.00 50.72 109 GLY A N 1
ATOM 784 C CA . GLY A 1 109 ? 4.811 -20.387 -9.429 1.00 50.72 109 GLY A CA 1
ATOM 785 C C . GLY A 1 109 ? 5.728 -20.685 -8.225 1.00 50.72 109 GLY A C 1
ATOM 786 O O . GLY A 1 109 ? 5.265 -21.314 -7.271 1.00 50.72 109 GLY A O 1
ATOM 787 N N . PRO A 1 110 ? 7.000 -20.232 -8.188 1.00 46.91 110 PRO A N 1
ATOM 788 C CA . PRO A 1 110 ? 7.886 -20.458 -7.039 1.00 46.91 110 PRO A CA 1
ATOM 789 C C . PRO A 1 110 ? 7.594 -19.583 -5.804 1.00 46.91 110 PRO A C 1
ATOM 791 O O . PRO A 1 110 ? 8.154 -19.852 -4.742 1.00 46.91 110 PRO A O 1
ATOM 794 N N . HIS A 1 111 ? 6.729 -18.565 -5.893 1.00 51.12 111 HIS A N 1
ATOM 795 C CA . HIS A 1 111 ? 6.450 -17.624 -4.792 1.00 51.12 111 HIS A CA 1
ATOM 796 C C . HIS A 1 111 ? 5.139 -17.902 -4.037 1.00 51.12 111 HIS A C 1
ATOM 798 O O . HIS A 1 111 ? 4.700 -17.068 -3.244 1.00 51.12 111 HIS A O 1
ATOM 804 N N . GLY A 1 112 ? 4.508 -19.061 -4.262 1.00 49.91 112 GLY A N 1
ATOM 805 C CA . GLY A 1 112 ? 3.335 -19.507 -3.498 1.00 49.91 112 GLY A CA 1
ATOM 806 C C . GLY A 1 112 ? 2.050 -18.714 -3.761 1.00 49.91 112 GLY A C 1
ATOM 807 O O . GLY A 1 112 ? 1.107 -18.808 -2.977 1.00 49.91 112 GLY A O 1
ATOM 808 N N . LEU A 1 113 ? 2.011 -17.931 -4.843 1.00 55.81 113 LEU A N 1
ATOM 809 C CA . LEU A 1 113 ? 0.833 -17.179 -5.257 1.00 55.81 113 LEU A CA 1
ATOM 810 C C . LEU A 1 113 ? -0.106 -18.092 -6.043 1.00 55.81 113 LEU A C 1
ATOM 812 O O . LEU A 1 113 ? 0.244 -18.577 -7.115 1.00 55.81 113 LEU A O 1
ATOM 816 N N . ASN A 1 114 ? -1.316 -18.297 -5.522 1.00 54.44 114 ASN A N 1
ATOM 817 C CA . ASN A 1 114 ? -2.400 -18.864 -6.312 1.00 54.44 114 ASN A CA 1
ATOM 818 C C . ASN A 1 114 ? -2.928 -17.748 -7.219 1.00 54.44 114 ASN A C 1
ATOM 820 O O . ASN A 1 114 ? -3.592 -16.818 -6.749 1.00 54.44 114 ASN A O 1
ATOM 824 N N . THR A 1 115 ? -2.601 -17.807 -8.505 1.00 53.22 115 THR A N 1
ATOM 825 C CA . THR A 1 115 ? -3.102 -16.865 -9.505 1.00 53.22 115 THR A CA 1
ATOM 826 C C . THR A 1 115 ? -4.271 -17.476 -10.269 1.00 53.22 115 THR A C 1
ATOM 828 O O . THR A 1 115 ? -4.266 -18.656 -10.620 1.00 53.22 115 THR A O 1
ATOM 831 N N . MET A 1 116 ? -5.307 -16.674 -10.517 1.00 47.19 116 MET A N 1
ATOM 832 C CA . MET A 1 116 ? -6.198 -16.914 -11.650 1.00 47.19 116 MET A CA 1
ATOM 833 C C . MET A 1 116 ? -5.875 -15.882 -12.718 1.00 47.19 116 MET A C 1
ATOM 835 O O . MET A 1 116 ? -6.115 -14.686 -12.532 1.00 47.19 116 MET A O 1
ATOM 839 N N . ASP A 1 117 ? -5.352 -16.361 -13.841 1.00 51.84 117 ASP A N 1
ATOM 840 C CA . ASP A 1 117 ? -5.063 -15.516 -14.988 1.00 51.84 117 ASP A CA 1
ATOM 841 C C . ASP A 1 117 ? -6.357 -15.226 -15.738 1.00 51.84 117 ASP A C 1
ATOM 843 O O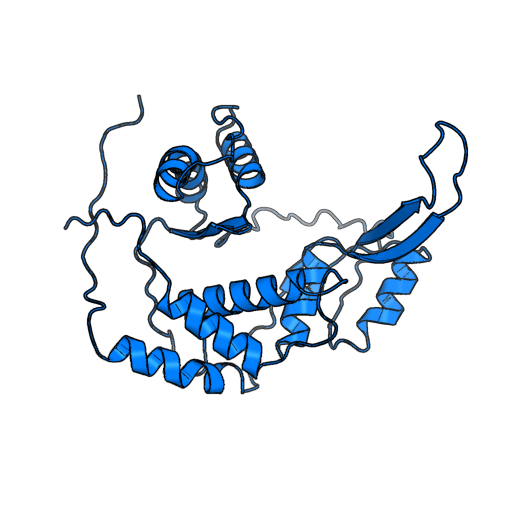 . ASP A 1 117 ? -6.970 -16.106 -16.354 1.00 51.84 117 ASP A O 1
ATOM 847 N N . VAL A 1 118 ? -6.784 -13.965 -15.710 1.00 45.44 118 VAL A N 1
ATOM 848 C CA . VAL A 1 118 ? -7.817 -13.498 -16.628 1.00 45.44 118 VAL A CA 1
ATOM 849 C C . VAL A 1 118 ? -7.109 -13.140 -17.928 1.00 45.44 118 VAL A C 1
ATOM 851 O O . VAL A 1 118 ? -6.622 -12.023 -18.105 1.00 45.44 118 VAL A O 1
ATOM 854 N N . TRP A 1 119 ? -7.023 -14.111 -18.838 1.00 39.47 119 TRP A N 1
ATOM 855 C CA . TRP A 1 119 ? -6.550 -13.862 -20.195 1.00 39.47 119 TRP A CA 1
ATOM 856 C C . TRP A 1 119 ? -7.458 -12.818 -20.842 1.00 39.47 119 TRP A C 1
ATOM 858 O O . TRP A 1 119 ? -8.657 -13.048 -21.011 1.00 39.47 119 TRP A O 1
ATOM 868 N N . LEU A 1 120 ? -6.877 -11.685 -21.245 1.00 37.50 120 LEU A N 1
ATOM 869 C CA . LEU A 1 120 ? -7.519 -10.667 -22.085 1.00 37.50 120 LEU A CA 1
ATOM 870 C C . LEU A 1 120 ? -7.683 -11.171 -23.537 1.00 37.50 120 LEU A C 1
ATOM 872 O O . LEU A 1 120 ? -7.433 -10.458 -24.503 1.00 37.50 120 LEU A O 1
ATOM 876 N N . GLY A 1 121 ? -8.152 -12.406 -23.720 1.00 29.77 121 GLY A N 1
ATOM 877 C CA . GLY A 1 121 ? -9.056 -12.673 -24.830 1.00 29.77 121 GLY A CA 1
ATOM 878 C C . GLY A 1 121 ? -10.368 -11.978 -24.484 1.00 29.77 121 GLY A C 1
ATOM 879 O O . GLY A 1 121 ? -10.739 -11.938 -23.317 1.00 29.77 121 GLY A O 1
ATOM 880 N N . ILE A 1 122 ? -11.048 -11.375 -25.456 1.00 32.25 122 ILE A N 1
ATOM 881 C CA . ILE A 1 122 ? -12.350 -10.728 -25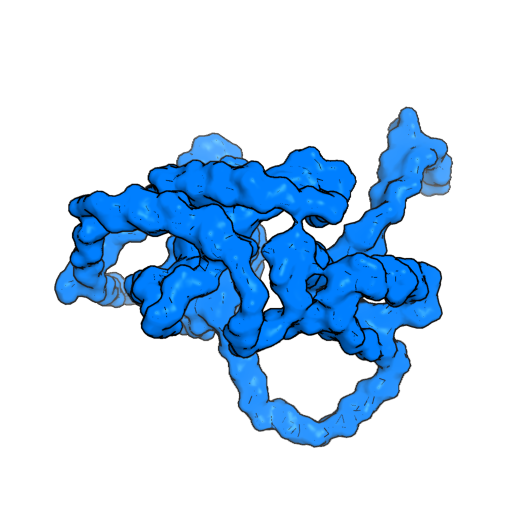.259 1.00 32.25 122 ILE A CA 1
ATOM 882 C C . ILE A 1 122 ? -13.329 -11.752 -24.656 1.00 32.25 122 ILE A C 1
ATOM 884 O O . ILE A 1 122 ? -14.055 -12.445 -25.367 1.00 32.25 122 ILE A O 1
ATOM 888 N N . CYS A 1 123 ? -13.357 -11.856 -23.331 1.00 26.25 123 CYS A N 1
ATOM 889 C CA . CYS A 1 123 ? -14.433 -12.470 -22.595 1.00 26.25 123 CYS A CA 1
ATOM 890 C C . CYS A 1 123 ? -15.561 -11.457 -22.687 1.00 26.25 123 CYS A C 1
ATOM 892 O O . CYS A 1 123 ? -15.616 -10.486 -21.931 1.00 26.25 123 CYS A O 1
ATOM 894 N N . TYR A 1 124 ? -16.452 -11.672 -23.657 1.00 28.50 124 TYR A N 1
ATOM 895 C CA . TYR A 1 124 ? -17.827 -11.235 -23.516 1.00 28.50 124 TYR A CA 1
ATOM 896 C C . TYR A 1 124 ? -18.312 -11.803 -22.182 1.00 28.50 124 TYR A C 1
ATOM 898 O O . TYR A 1 124 ? -18.764 -12.945 -22.099 1.00 28.50 124 TYR A O 1
ATOM 906 N N . TRP A 1 125 ? -18.200 -11.009 -21.120 1.00 29.77 125 TRP A N 1
ATOM 907 C CA . TRP A 1 125 ? -19.109 -11.132 -20.004 1.00 29.77 125 TRP A CA 1
ATOM 908 C C . TRP A 1 125 ? -20.477 -10.926 -20.636 1.00 29.77 125 TRP A C 1
ATOM 910 O O . TRP A 1 125 ? -20.858 -9.802 -20.962 1.00 29.77 125 TRP A O 1
ATOM 920 N N . SER A 1 126 ? -21.173 -12.033 -20.917 1.00 33.00 126 SER A N 1
ATOM 921 C CA . SER A 1 126 ? -22.612 -11.999 -21.127 1.00 33.00 126 SER A CA 1
ATOM 922 C C . SER A 1 126 ? -23.139 -11.094 -20.030 1.00 33.00 126 SER A C 1
ATOM 924 O O . SER A 1 126 ? -22.882 -11.362 -18.855 1.00 33.00 126 SER A O 1
ATOM 926 N N . THR A 1 127 ? -23.770 -9.992 -20.423 1.00 36.03 127 THR A N 1
ATOM 927 C CA . THR A 1 127 ? -24.382 -8.985 -19.560 1.00 36.03 127 THR A CA 1
ATOM 928 C C . THR A 1 127 ? -25.526 -9.631 -18.777 1.00 36.03 127 THR A C 1
ATOM 930 O O . THR A 1 127 ? -26.700 -9.355 -19.003 1.00 36.03 127 THR A O 1
ATOM 933 N N . GLY A 1 128 ? -25.193 -10.565 -17.892 1.00 38.50 128 GLY A N 1
ATOM 934 C CA . GLY A 1 128 ? -26.042 -11.042 -16.829 1.00 38.50 128 GLY A CA 1
ATOM 935 C C . GLY A 1 128 ? -26.011 -9.951 -15.783 1.00 38.50 128 GLY A C 1
ATOM 936 O O . GLY A 1 128 ? -24.979 -9.732 -15.162 1.00 38.50 128 GLY A O 1
ATOM 937 N N . SER A 1 129 ? -27.120 -9.223 -15.698 1.00 40.72 129 SER A N 1
ATOM 938 C CA . SER A 1 129 ? -27.459 -8.222 -14.690 1.00 40.72 129 SER A CA 1
ATOM 939 C C . SER A 1 129 ? -26.586 -8.264 -13.420 1.00 40.72 129 SER A C 1
ATOM 941 O O . SER A 1 129 ? -26.947 -8.888 -12.426 1.00 40.72 129 SER A O 1
ATOM 943 N N . LEU A 1 130 ? -25.457 -7.545 -13.423 1.00 39.28 130 LEU A N 1
ATOM 944 C CA . LEU A 1 130 ? -24.789 -7.070 -12.207 1.00 39.28 130 LEU A CA 1
ATOM 945 C C . LEU A 1 130 ? -25.552 -5.832 -11.724 1.00 39.28 130 LEU A C 1
ATOM 947 O O . LEU A 1 130 ? -25.016 -4.730 -11.635 1.00 39.28 130 LEU A O 1
ATOM 951 N N . GLN A 1 131 ? -26.851 -5.992 -11.481 1.00 39.59 131 GLN A N 1
ATOM 952 C CA . GLN A 1 131 ? -27.582 -5.028 -10.681 1.00 39.59 131 GLN A CA 1
ATOM 953 C C . GLN A 1 131 ? -27.247 -5.336 -9.218 1.00 39.59 131 GLN A C 1
ATOM 955 O O . GLN A 1 131 ? -27.719 -6.314 -8.651 1.00 39.59 131 GLN A O 1
ATOM 960 N N . ASP A 1 132 ? -26.406 -4.466 -8.653 1.00 43.00 132 ASP A N 1
ATOM 961 C CA . ASP A 1 132 ? -26.227 -4.229 -7.214 1.00 43.00 132 ASP A CA 1
ATOM 962 C C . ASP A 1 132 ? -25.205 -5.093 -6.439 1.00 43.00 132 ASP A C 1
ATOM 964 O O . ASP A 1 132 ? -25.404 -5.439 -5.275 1.00 43.00 132 ASP A O 1
ATOM 968 N N . CYS A 1 133 ? -24.028 -5.365 -7.018 1.00 42.66 133 CYS A N 1
ATOM 969 C CA . CYS A 1 133 ? -22.847 -5.680 -6.199 1.00 42.66 133 CYS A CA 1
ATOM 970 C C . CYS A 1 133 ? -22.246 -4.381 -5.634 1.00 42.66 133 CYS A C 1
ATOM 972 O O . CYS A 1 133 ? -21.318 -3.812 -6.209 1.00 42.66 133 CYS A O 1
ATOM 974 N N . GLN A 1 134 ? -22.765 -3.893 -4.504 1.00 51.50 134 GLN A N 1
ATOM 975 C CA . GLN A 1 134 ? -22.158 -2.763 -3.793 1.00 51.50 134 GLN A CA 1
ATOM 976 C C . GLN A 1 134 ? -20.824 -3.190 -3.167 1.00 51.50 134 GLN A C 1
ATOM 978 O O . GLN A 1 134 ? -20.770 -3.704 -2.048 1.00 51.50 134 GLN A O 1
ATOM 983 N N . LEU A 1 135 ? -19.724 -2.965 -3.888 1.00 58.19 135 LEU A N 1
ATOM 984 C CA . LEU A 1 135 ? -18.377 -3.056 -3.330 1.00 58.19 135 LEU A CA 1
ATOM 985 C C . LEU A 1 135 ? -18.206 -1.958 -2.277 1.00 58.19 135 LEU A C 1
ATOM 987 O O . LEU A 1 135 ? -18.005 -0.786 -2.591 1.00 58.19 135 LEU A O 1
ATOM 991 N N . LYS A 1 136 ? -18.298 -2.336 -1.002 1.00 68.19 136 LYS A N 1
ATOM 992 C CA . LYS A 1 136 ? -18.095 -1.408 0.109 1.00 68.19 136 LYS A CA 1
ATOM 993 C C . LYS A 1 136 ? -16.618 -1.335 0.480 1.00 68.19 136 LYS A C 1
ATOM 995 O O . LYS A 1 136 ? -16.098 -2.197 1.190 1.00 68.19 136 LYS A O 1
ATOM 1000 N N . VAL A 1 137 ? -15.956 -0.267 0.044 1.00 80.62 137 VAL A N 1
ATOM 1001 C CA . VAL A 1 137 ? -14.575 0.034 0.439 1.00 80.62 137 VAL A CA 1
ATOM 1002 C C . VAL A 1 137 ? -14.536 0.335 1.938 1.00 80.62 137 VAL A C 1
ATOM 1004 O O . VAL A 1 137 ? -15.123 1.304 2.412 1.00 80.62 137 VAL A O 1
ATOM 1007 N N . THR A 1 138 ? -13.868 -0.526 2.707 1.00 84.19 138 THR A N 1
ATOM 1008 C CA . THR A 1 138 ? -13.753 -0.365 4.167 1.00 84.19 138 THR A CA 1
ATOM 1009 C C . THR A 1 138 ? -12.498 0.411 4.554 1.00 84.19 138 THR A C 1
ATOM 1011 O O . THR A 1 138 ? -12.562 1.262 5.442 1.00 84.19 138 THR A O 1
ATOM 1014 N N . PHE A 1 139 ? -11.390 0.139 3.866 1.00 87.69 139 PHE A N 1
ATOM 1015 C CA . PHE A 1 139 ? -10.088 0.760 4.077 1.00 87.69 139 PHE A CA 1
ATOM 1016 C C . PHE A 1 139 ? -9.633 1.441 2.788 1.00 87.69 139 PHE A C 1
ATOM 1018 O O . PHE A 1 139 ? -9.839 0.898 1.704 1.00 87.69 139 PHE A O 1
ATOM 1025 N N . ALA A 1 140 ? -8.979 2.588 2.914 1.00 91.00 140 ALA A N 1
ATOM 1026 C CA . ALA A 1 140 ? -8.197 3.200 1.845 1.00 91.00 140 ALA A CA 1
ATOM 1027 C C . ALA A 1 140 ? -6.847 3.626 2.421 1.00 91.00 140 ALA A C 1
ATOM 1029 O O . ALA A 1 140 ? -6.808 4.122 3.546 1.00 91.00 140 ALA A O 1
ATOM 1030 N N . SER A 1 141 ? -5.760 3.445 1.669 1.00 93.19 141 SER A N 1
ATOM 1031 C CA . SER A 1 141 ? -4.410 3.807 2.114 1.00 93.19 141 SER A CA 1
ATOM 1032 C C . SER A 1 141 ? -3.725 4.812 1.178 1.00 93.19 141 SER A C 1
ATOM 1034 O O . SER A 1 141 ? -2.675 4.485 0.628 1.00 93.19 141 SER A O 1
ATOM 1036 N N . PRO A 1 142 ? -4.331 5.986 0.920 1.00 94.81 142 PRO A N 1
ATOM 1037 C CA . PRO A 1 142 ? -3.792 6.924 -0.052 1.00 94.81 142 PRO A CA 1
ATOM 1038 C C . PRO A 1 142 ? -2.534 7.625 0.475 1.00 94.81 142 PRO A C 1
ATOM 1040 O O . PRO A 1 142 ? -2.391 7.841 1.684 1.00 94.81 142 PRO A O 1
ATOM 1043 N N . ASN A 1 143 ? -1.669 8.070 -0.431 1.00 92.81 143 ASN A N 1
ATOM 1044 C CA . ASN A 1 143 ? -0.760 9.183 -0.140 1.00 92.81 143 ASN A CA 1
ATOM 1045 C C . ASN A 1 143 ? -1.503 10.536 -0.183 1.00 92.81 143 ASN A C 1
ATOM 1047 O O . ASN A 1 143 ? -2.713 10.593 -0.414 1.00 92.81 143 ASN A O 1
ATOM 1051 N N . GLU A 1 144 ? -0.813 11.645 0.079 1.00 91.62 144 GLU A N 1
ATOM 1052 C CA . GLU A 1 144 ? -1.453 12.965 0.145 1.00 91.62 144 GLU A CA 1
ATOM 1053 C C . GLU A 1 144 ? -2.076 13.393 -1.188 1.00 91.62 144 GLU A C 1
ATOM 1055 O O . GLU A 1 144 ? -3.189 13.919 -1.205 1.00 91.62 144 GLU A O 1
ATOM 1060 N N . ASP A 1 145 ? -1.384 13.154 -2.301 1.00 91.50 145 ASP A N 1
ATOM 1061 C CA . ASP A 1 145 ? -1.839 13.575 -3.628 1.00 91.50 145 ASP A CA 1
ATOM 1062 C C . ASP A 1 145 ? -3.041 12.725 -4.081 1.00 91.50 145 ASP A C 1
ATOM 1064 O O . ASP A 1 145 ? -4.039 13.252 -4.582 1.00 91.50 145 ASP A O 1
ATOM 1068 N N . GLU A 1 146 ? -2.997 11.419 -3.810 1.00 94.00 146 GLU A N 1
ATOM 1069 C CA . GLU A 1 146 ? -4.112 10.490 -4.019 1.00 94.00 146 GLU A CA 1
ATOM 1070 C C . GLU A 1 146 ? -5.325 10.856 -3.166 1.00 94.00 146 GLU A C 1
ATOM 1072 O O . GLU A 1 146 ? -6.447 10.863 -3.666 1.00 94.00 146 GLU A O 1
ATOM 1077 N N . LEU A 1 147 ? -5.122 11.204 -1.893 1.00 94.00 147 LEU A N 1
ATOM 1078 C CA . LEU A 1 147 ? -6.202 11.599 -0.991 1.00 94.00 147 LEU A CA 1
ATOM 1079 C C . LEU A 1 147 ? -6.950 12.823 -1.530 1.00 94.00 147 LEU A C 1
ATOM 1081 O O . LEU A 1 147 ? -8.182 12.848 -1.513 1.00 94.00 147 LEU A O 1
ATOM 1085 N N . ILE A 1 148 ? -6.215 13.825 -2.015 1.00 94.00 148 ILE A N 1
ATOM 1086 C CA . ILE A 1 148 ? -6.787 15.040 -2.606 1.00 94.00 148 ILE A CA 1
ATOM 1087 C C . ILE A 1 148 ? -7.580 14.694 -3.869 1.00 94.00 148 ILE A C 1
ATOM 1089 O O . ILE A 1 148 ? -8.734 15.109 -3.998 1.00 94.00 148 ILE A O 1
ATOM 1093 N N . ALA A 1 149 ? -7.007 13.882 -4.761 1.00 92.69 149 ALA A N 1
ATOM 1094 C CA . ALA A 1 149 ? -7.685 13.434 -5.974 1.00 92.69 149 ALA A CA 1
ATOM 1095 C C . ALA A 1 149 ? -8.971 12.647 -5.659 1.00 92.69 149 ALA A C 1
ATOM 1097 O O . ALA A 1 149 ? -10.029 12.932 -6.224 1.00 92.69 149 ALA A O 1
ATOM 1098 N N . MET A 1 150 ? -8.911 11.712 -4.706 1.00 93.69 150 MET A N 1
ATOM 1099 C CA . MET A 1 150 ? -10.069 10.943 -4.243 1.00 93.69 150 MET A CA 1
ATOM 1100 C C . MET A 1 150 ? -11.144 11.850 -3.636 1.00 93.69 150 MET A C 1
ATOM 1102 O O . MET A 1 150 ? -12.331 11.675 -3.911 1.00 93.69 150 MET A O 1
ATOM 1106 N N . ALA A 1 151 ? -10.750 12.827 -2.819 1.00 92.75 151 ALA A N 1
ATOM 1107 C CA . ALA A 1 151 ? -11.687 13.736 -2.173 1.00 92.75 151 ALA A CA 1
ATOM 1108 C C . ALA A 1 151 ? -12.377 14.670 -3.176 1.00 92.75 151 ALA A C 1
ATOM 1110 O O . ALA A 1 151 ? -13.586 14.878 -3.060 1.00 92.75 151 ALA A O 1
ATOM 1111 N N . ASN A 1 152 ? -11.654 15.189 -4.173 1.00 93.00 152 ASN A N 1
ATOM 1112 C CA . ASN A 1 152 ? -12.236 15.990 -5.256 1.00 93.00 152 ASN A CA 1
ATOM 1113 C C . ASN A 1 152 ? -13.209 15.156 -6.100 1.00 93.00 152 ASN A C 1
ATOM 1115 O O . ASN A 1 152 ? -14.343 15.584 -6.323 1.00 93.00 152 ASN A O 1
ATOM 1119 N N . ALA A 1 153 ? -12.820 13.929 -6.470 1.00 91.38 153 ALA A N 1
ATOM 1120 C CA . ALA A 1 153 ? -13.681 13.008 -7.212 1.00 91.38 153 ALA A CA 1
ATOM 1121 C C . ALA A 1 153 ? -14.980 12.678 -6.455 1.00 91.38 153 ALA A C 1
ATOM 1123 O O . ALA A 1 153 ? -16.047 12.616 -7.053 1.00 91.38 153 ALA A O 1
ATOM 1124 N N . LEU A 1 154 ? -14.915 12.510 -5.130 1.00 89.88 154 LEU A N 1
ATOM 1125 C CA . LEU A 1 154 ? -16.089 12.236 -4.291 1.00 89.88 154 LEU A CA 1
ATOM 1126 C C . LEU A 1 154 ? -16.940 13.476 -3.970 1.00 89.88 154 LEU A C 1
ATOM 1128 O O . LEU A 1 154 ? -18.087 13.336 -3.527 1.00 89.88 154 LEU A O 1
ATOM 1132 N N . SER A 1 155 ? -16.375 14.672 -4.132 1.00 87.25 155 SER A N 1
ATOM 1133 C CA . SER A 1 155 ? -17.039 15.953 -3.854 1.00 87.25 155 SER A CA 1
ATOM 1134 C C . SER A 1 155 ? -17.704 16.570 -5.086 1.00 87.25 155 SER A C 1
ATOM 1136 O O . SER A 1 155 ? -18.334 17.622 -4.956 1.00 87.25 155 SER A O 1
ATOM 1138 N N . ASP A 1 156 ? -17.546 15.948 -6.261 1.00 80.94 156 ASP A N 1
ATOM 1139 C CA . ASP A 1 156 ? -17.992 16.442 -7.574 1.00 80.94 156 ASP A CA 1
ATOM 1140 C C . ASP A 1 156 ? -17.485 17.864 -7.902 1.00 80.94 156 ASP A C 1
ATOM 1142 O O . ASP A 1 156 ? -18.086 18.595 -8.695 1.00 80.94 156 ASP A O 1
ATOM 1146 N N . LYS A 1 157 ? -16.400 18.296 -7.241 1.00 78.62 157 LYS A N 1
ATOM 1147 C CA . LYS A 1 157 ? -15.822 19.646 -7.297 1.00 78.62 157 LYS A CA 1
ATOM 1148 C C . LYS A 1 157 ? -14.340 19.597 -6.921 1.00 78.62 157 LYS A C 1
ATOM 1150 O O . LYS A 1 157 ? -13.981 18.932 -5.952 1.00 78.62 157 LYS A O 1
ATOM 1155 N N . ASP A 1 158 ? -13.520 20.401 -7.595 1.00 79.19 158 ASP A N 1
ATOM 1156 C CA . ASP A 1 158 ? -12.107 20.611 -7.246 1.00 79.19 158 ASP A CA 1
ATOM 1157 C C . ASP A 1 158 ? -11.972 21.606 -6.086 1.00 79.19 158 ASP A C 1
ATOM 1159 O O . ASP A 1 158 ? -11.648 22.781 -6.260 1.00 79.19 158 ASP A O 1
ATOM 1163 N N . ILE A 1 159 ? -12.307 21.139 -4.884 1.00 85.25 159 ILE A N 1
ATOM 1164 C CA . ILE A 1 159 ? -12.292 21.947 -3.654 1.00 85.25 159 ILE A CA 1
ATOM 1165 C C . ILE A 1 159 ? -10.903 21.929 -3.012 1.00 85.25 159 ILE A C 1
ATOM 1167 O O . ILE A 1 159 ? -10.506 22.897 -2.361 1.00 85.25 159 ILE A O 1
ATOM 1171 N N . PHE A 1 160 ? -10.169 20.831 -3.175 1.00 88.31 160 PHE A N 1
ATOM 1172 C CA . PHE A 1 160 ? -8.903 20.594 -2.502 1.00 88.31 160 PHE A CA 1
ATOM 1173 C C . PHE A 1 160 ? -7.734 20.761 -3.474 1.00 88.31 160 PHE A C 1
ATOM 1175 O O . PHE A 1 160 ? -7.718 20.177 -4.558 1.00 88.31 160 PHE A O 1
ATOM 1182 N N . SER A 1 161 ? -6.743 21.557 -3.075 1.00 85.88 161 SER A N 1
ATOM 1183 C CA . SER A 1 161 ? -5.510 21.777 -3.831 1.00 85.88 161 SER A CA 1
ATOM 1184 C C . SER A 1 161 ? -4.365 20.904 -3.302 1.00 85.88 161 SER A C 1
ATOM 1186 O O . SER A 1 161 ? -4.324 20.642 -2.097 1.00 85.88 161 SER A O 1
ATOM 1188 N N . PRO A 1 162 ? -3.393 20.520 -4.152 1.00 84.06 162 PRO A N 1
ATOM 1189 C CA . PRO A 1 162 ? -2.159 19.876 -3.704 1.00 84.06 162 PRO A CA 1
ATOM 1190 C C . PRO A 1 162 ? -1.440 20.697 -2.625 1.00 84.06 162 PRO A C 1
ATOM 1192 O O . PRO A 1 162 ? -1.447 21.931 -2.662 1.00 84.06 162 PRO A O 1
ATOM 1195 N N . ILE A 1 163 ? -0.810 20.016 -1.667 1.00 81.75 163 ILE A N 1
ATOM 1196 C CA . ILE A 1 163 ? -0.169 20.649 -0.506 1.00 81.75 163 ILE A CA 1
ATOM 1197 C C . ILE A 1 163 ? 1.350 20.714 -0.702 1.00 81.75 163 ILE A C 1
ATOM 1199 O O . ILE A 1 163 ? 1.972 19.743 -1.130 1.00 81.75 163 ILE A O 1
ATOM 1203 N N . GLN A 1 164 ? 1.968 21.845 -0.341 1.00 74.94 164 GLN A N 1
ATOM 1204 C CA . GLN A 1 164 ? 3.429 21.960 -0.273 1.00 74.94 164 GLN A CA 1
ATOM 1205 C C . GLN A 1 164 ? 3.978 21.241 0.965 1.00 74.94 164 GLN A C 1
ATOM 1207 O O . GLN A 1 164 ? 3.527 21.465 2.086 1.00 74.94 164 GLN A O 1
ATOM 1212 N N . LYS A 1 165 ? 4.960 20.363 0.750 1.00 68.19 165 LYS A N 1
ATOM 1213 C CA . LYS A 1 165 ? 5.383 19.335 1.718 1.00 68.19 165 LYS A CA 1
ATOM 1214 C C . LYS A 1 165 ? 6.543 19.786 2.625 1.00 68.19 165 LYS A C 1
ATOM 1216 O O . LYS A 1 165 ? 6.782 19.175 3.678 1.00 68.19 165 LYS A O 1
ATOM 1221 N N . ASP A 1 166 ? 7.232 20.861 2.242 1.00 72.06 166 ASP A N 1
ATOM 1222 C CA . ASP A 1 166 ? 8.545 21.225 2.777 1.00 72.06 166 ASP A CA 1
ATOM 1223 C C . ASP A 1 166 ? 8.467 21.921 4.139 1.00 72.06 166 ASP A C 1
ATOM 1225 O O . ASP A 1 166 ? 7.841 22.964 4.310 1.00 72.06 166 ASP A O 1
ATOM 1229 N N . GLY A 1 167 ? 9.122 21.319 5.136 1.00 70.38 167 GLY A N 1
ATOM 1230 C CA . GLY A 1 167 ? 9.306 21.902 6.469 1.00 70.38 167 GLY A CA 1
ATOM 1231 C C . GLY A 1 167 ? 8.065 21.934 7.370 1.00 70.38 167 GLY A C 1
ATOM 1232 O O . GLY A 1 167 ? 8.161 22.381 8.511 1.00 70.38 167 GLY A O 1
ATOM 1233 N N . ILE A 1 168 ? 6.908 21.446 6.909 1.00 78.00 168 ILE A N 1
ATOM 1234 C CA . ILE A 1 168 ? 5.665 21.489 7.691 1.00 78.00 168 ILE A CA 1
ATOM 1235 C C . ILE A 1 168 ? 5.606 20.319 8.698 1.00 78.00 168 ILE A C 1
ATOM 1237 O O . ILE A 1 168 ? 5.756 19.156 8.288 1.00 78.00 168 ILE A O 1
ATOM 1241 N N . PRO A 1 169 ? 5.340 20.585 9.996 1.00 82.25 169 PRO A N 1
ATOM 1242 C CA . PRO A 1 169 ? 5.087 19.551 11.000 1.00 82.25 169 PRO A CA 1
ATOM 1243 C C . PRO A 1 169 ? 3.878 18.671 10.654 1.00 82.25 169 PRO A C 1
ATOM 1245 O O . PRO A 1 169 ? 2.900 19.144 10.075 1.00 82.25 169 PRO A O 1
ATOM 1248 N N . VAL A 1 170 ? 3.898 17.404 11.082 1.00 78.19 170 VAL A N 1
ATOM 1249 C CA . VAL A 1 170 ? 2.807 16.436 10.831 1.00 78.19 170 VAL A CA 1
ATOM 1250 C C . VAL A 1 170 ? 1.452 16.935 11.343 1.00 78.19 170 VAL A C 1
ATOM 1252 O O . VAL A 1 170 ? 0.435 16.733 10.689 1.00 78.19 170 VAL A O 1
ATOM 1255 N N . THR A 1 171 ? 1.424 17.645 12.472 1.00 79.75 171 THR A N 1
ATOM 1256 C CA . THR A 1 171 ? 0.200 18.230 13.042 1.00 79.75 171 THR A CA 1
ATOM 1257 C C . THR A 1 171 ? -0.437 19.263 12.112 1.00 79.75 171 THR A C 1
ATOM 1259 O O . THR A 1 171 ? -1.643 19.219 11.876 1.00 79.75 171 THR A O 1
ATOM 1262 N N . SER A 1 172 ? 0.364 20.167 11.549 1.00 83.25 172 SER A N 1
ATOM 1263 C CA . SER A 1 172 ? -0.098 21.187 10.604 1.00 83.25 172 SER A CA 1
ATOM 1264 C C . SER A 1 172 ? -0.506 20.575 9.265 1.00 83.25 172 SER A C 1
ATOM 1266 O O . SER A 1 172 ? -1.501 21.001 8.680 1.00 83.25 172 SER A O 1
ATOM 1268 N N . LEU A 1 173 ? 0.220 19.552 8.804 1.00 84.12 173 LEU A N 1
ATOM 1269 C CA . LEU A 1 173 ? -0.136 18.795 7.603 1.00 84.12 173 LEU A CA 1
ATOM 1270 C C . LEU A 1 173 ? -1.481 18.075 7.780 1.00 84.12 173 LEU A C 1
ATOM 1272 O O . LEU A 1 173 ? -2.345 18.151 6.909 1.00 84.12 173 LEU A O 1
ATOM 1276 N N . PHE A 1 174 ? -1.702 17.459 8.945 1.00 85.12 174 PHE A N 1
ATOM 1277 C CA . PHE A 1 174 ? -2.979 16.835 9.278 1.00 85.12 174 PHE A CA 1
ATOM 1278 C C . PHE A 1 174 ? -4.134 17.840 9.247 1.00 85.12 174 PHE A C 1
ATOM 1280 O O . PHE A 1 174 ? -5.166 17.536 8.661 1.00 85.12 174 PHE A O 1
ATOM 1287 N N . GLN A 1 175 ? -3.981 19.044 9.813 1.00 84.81 175 GLN A N 1
ATOM 1288 C CA . GLN A 1 175 ? -5.057 20.048 9.776 1.00 84.81 175 GLN A CA 1
ATOM 1289 C C . GLN A 1 175 ? -5.446 20.443 8.346 1.00 84.81 175 GLN A C 1
ATOM 1291 O O . GLN A 1 175 ? -6.627 20.653 8.078 1.00 84.81 175 GLN A O 1
ATOM 1296 N N . GLN A 1 176 ? -4.481 20.499 7.425 1.00 87.12 176 GLN A N 1
ATOM 1297 C CA . GLN A 1 176 ? -4.747 20.810 6.018 1.00 87.12 176 GLN A CA 1
ATOM 1298 C C . GLN A 1 176 ? -5.421 19.648 5.274 1.00 87.12 176 GLN A C 1
ATOM 1300 O O . GLN A 1 176 ? -6.306 19.882 4.457 1.00 87.12 176 GLN A O 1
ATOM 1305 N N . LEU A 1 177 ? -5.048 18.400 5.577 1.00 89.62 17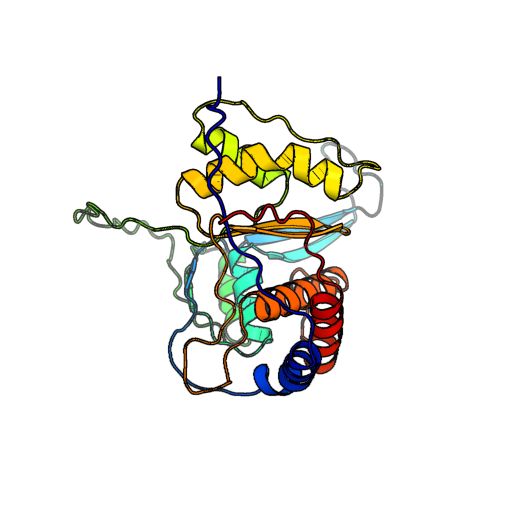7 LEU A N 1
ATOM 1306 C CA . LEU A 1 177 ? -5.608 17.200 4.937 1.00 89.62 177 LEU A CA 1
ATOM 1307 C C . LEU A 1 177 ? -6.926 16.728 5.564 1.00 89.62 177 LEU A C 1
ATOM 1309 O O . LEU A 1 177 ? -7.697 16.012 4.924 1.00 89.62 177 LEU A O 1
ATOM 1313 N N . LYS A 1 178 ? -7.219 17.143 6.800 1.00 88.75 178 LYS A N 1
ATOM 1314 C CA . LYS A 1 178 ? -8.406 16.739 7.565 1.00 88.75 178 LYS A CA 1
ATOM 1315 C C . LYS A 1 178 ? -9.726 16.890 6.788 1.00 88.75 178 LYS A C 1
ATOM 1317 O O . LYS A 1 178 ? -10.518 15.950 6.839 1.00 88.75 178 LYS A O 1
ATOM 1322 N N . PRO A 1 179 ? -9.994 17.989 6.054 1.00 91.00 179 PRO A N 1
ATOM 1323 C CA . PRO A 1 179 ? -11.210 18.110 5.251 1.00 91.00 179 PRO A CA 1
ATOM 1324 C C . PRO A 1 179 ? -11.340 17.034 4.164 1.00 91.00 179 PRO A C 1
ATOM 1326 O O . PRO A 1 179 ? -12.418 16.470 3.996 1.00 91.00 179 PRO A O 1
ATOM 1329 N N . ALA A 1 180 ? -10.247 16.703 3.469 1.00 92.25 180 ALA A N 1
ATOM 1330 C CA . ALA A 1 180 ? -10.237 15.667 2.438 1.00 92.25 180 ALA A CA 1
ATOM 1331 C C . ALA A 1 180 ? -10.453 14.270 3.045 1.00 92.25 180 ALA A C 1
ATOM 1333 O O . ALA A 1 180 ? -11.281 13.501 2.560 1.00 92.25 180 ALA A O 1
ATOM 1334 N N . ILE A 1 181 ? -9.792 13.973 4.172 1.00 91.00 181 ILE A N 1
ATOM 1335 C CA . ILE A 1 181 ? -10.008 12.736 4.946 1.00 91.00 181 ILE A CA 1
ATOM 1336 C C . ILE A 1 181 ? -11.483 12.602 5.343 1.00 91.00 181 ILE A C 1
ATOM 1338 O O . ILE A 1 181 ? -12.070 11.528 5.215 1.00 91.00 181 ILE A O 1
ATOM 1342 N N . TRP A 1 182 ? -12.097 13.696 5.798 1.00 90.69 182 TRP A N 1
ATOM 1343 C CA . TRP A 1 182 ? -13.494 13.704 6.218 1.00 90.69 182 TRP A CA 1
ATOM 1344 C C . TRP A 1 182 ? -14.456 13.353 5.079 1.00 90.69 182 TRP A C 1
ATOM 1346 O O . TRP A 1 182 ? -15.391 12.586 5.298 1.00 90.69 182 TRP A O 1
ATOM 1356 N N . VAL A 1 183 ? -14.209 13.840 3.857 1.00 92.31 183 VAL A N 1
ATOM 1357 C CA . VAL A 1 183 ? -15.024 13.487 2.680 1.00 92.31 183 VAL A CA 1
ATOM 1358 C C . VAL A 1 183 ? -15.048 11.975 2.462 1.00 92.31 183 VAL A C 1
ATOM 1360 O O . VAL A 1 183 ? -16.124 11.400 2.299 1.00 92.31 183 VAL A O 1
ATOM 1363 N N . LEU A 1 184 ? -13.886 11.319 2.503 1.00 92.00 184 LEU A N 1
ATOM 1364 C CA . LEU A 1 184 ? -13.786 9.867 2.327 1.00 92.00 184 LEU A CA 1
ATOM 1365 C C . LEU A 1 184 ? -14.563 9.117 3.422 1.00 92.00 184 LEU A C 1
ATOM 1367 O O . LEU A 1 184 ? -15.310 8.182 3.122 1.00 92.00 184 LEU A O 1
ATOM 1371 N N . LEU A 1 185 ? -14.426 9.556 4.678 1.00 88.94 185 LEU A N 1
ATOM 1372 C CA . LEU A 1 185 ? -15.122 8.952 5.818 1.00 88.94 185 LEU A CA 1
ATOM 1373 C C . LEU A 1 185 ? -16.651 9.120 5.733 1.00 88.94 185 LEU A C 1
ATOM 1375 O O . LEU A 1 185 ? -17.393 8.171 5.995 1.00 88.94 185 LEU A O 1
ATOM 1379 N N . GLU A 1 186 ? -17.141 10.293 5.325 1.00 89.94 186 GLU A N 1
ATOM 1380 C CA . GLU A 1 186 ? -18.578 10.554 5.141 1.00 89.94 186 GLU A CA 1
ATOM 1381 C C . GLU A 1 186 ? -19.180 9.768 3.972 1.00 89.94 186 GLU A C 1
ATOM 1383 O O . GLU A 1 186 ? -20.349 9.385 4.015 1.00 89.94 186 GLU A O 1
ATOM 1388 N N . LYS A 1 187 ? -18.379 9.458 2.949 1.00 88.00 187 LYS A N 1
ATOM 1389 C CA . LYS A 1 187 ? -18.798 8.633 1.805 1.00 88.00 187 LYS A CA 1
ATOM 1390 C C . LYS A 1 187 ? -18.802 7.131 2.107 1.00 88.00 187 LYS A C 1
ATOM 1392 O O . LYS A 1 187 ? -19.175 6.337 1.248 1.00 88.00 187 LYS A O 1
ATOM 1397 N N . GLY A 1 188 ? -18.452 6.737 3.334 1.00 85.06 188 GLY A N 1
ATOM 1398 C CA . GLY A 1 188 ? -18.634 5.379 3.845 1.00 85.06 188 GLY A CA 1
ATOM 1399 C C . GLY A 1 188 ? -17.358 4.551 3.978 1.00 85.06 188 GLY A C 1
ATOM 1400 O O . GLY A 1 188 ? -17.451 3.407 4.440 1.00 85.06 188 GLY A O 1
ATOM 1401 N N . ILE A 1 189 ? -16.188 5.110 3.640 1.00 88.00 189 ILE A N 1
ATOM 1402 C CA . ILE A 1 189 ? -14.895 4.495 3.968 1.00 88.00 189 ILE A CA 1
ATOM 1403 C C . ILE A 1 189 ? -14.749 4.525 5.491 1.00 88.00 189 ILE A C 1
ATOM 1405 O O . ILE A 1 189 ? -14.893 5.569 6.118 1.00 88.00 189 ILE A O 1
ATOM 1409 N N . LYS A 1 190 ? -14.503 3.376 6.125 1.00 85.19 190 LYS A N 1
ATOM 1410 C CA . LYS A 1 190 ? -14.468 3.305 7.596 1.00 85.19 190 LYS A CA 1
ATOM 1411 C C . LYS A 1 190 ? -13.135 3.779 8.165 1.00 85.19 190 LYS A C 1
ATOM 1413 O O . LYS A 1 190 ? -13.109 4.366 9.248 1.00 85.19 190 LYS A O 1
ATOM 1418 N N . VAL A 1 191 ? -12.048 3.486 7.453 1.00 88.00 191 VAL A N 1
ATOM 1419 C CA . VAL A 1 191 ? -10.675 3.751 7.884 1.00 88.00 191 VAL A CA 1
ATOM 1420 C C . VAL A 1 191 ? -9.852 4.282 6.714 1.00 88.00 191 VAL A C 1
ATOM 1422 O O . VAL A 1 191 ? -9.828 3.685 5.640 1.00 88.00 191 VAL A O 1
ATOM 1425 N N . VAL A 1 192 ? -9.151 5.387 6.941 1.00 89.62 192 VAL A N 1
ATOM 1426 C CA . VAL A 1 192 ? -8.186 5.976 6.010 1.00 89.62 192 VAL A CA 1
ATOM 1427 C C . VAL A 1 192 ? -6.796 5.873 6.636 1.00 89.62 192 VAL A C 1
ATOM 1429 O O . VAL A 1 192 ? -6.576 6.366 7.741 1.00 89.62 192 VAL A O 1
ATOM 1432 N N . ILE A 1 193 ? -5.873 5.217 5.940 1.00 91.31 193 ILE A N 1
ATOM 1433 C CA . ILE A 1 193 ? -4.472 5.021 6.322 1.00 91.31 193 ILE A CA 1
ATOM 1434 C C . ILE A 1 193 ? -3.628 5.938 5.430 1.00 91.31 193 ILE A C 1
ATOM 1436 O O . ILE A 1 193 ? -3.184 5.558 4.357 1.00 91.31 193 ILE A O 1
ATOM 1440 N N . LEU A 1 194 ? -3.465 7.192 5.828 1.00 91.31 194 LEU A N 1
ATOM 1441 C CA . LEU A 1 194 ? -2.784 8.189 5.009 1.00 91.31 194 LEU A CA 1
ATOM 1442 C C . LEU A 1 194 ? -1.262 8.038 5.136 1.00 91.31 194 LEU A C 1
ATOM 1444 O O . LEU A 1 194 ? -0.709 8.250 6.218 1.00 91.31 194 LEU A O 1
ATOM 1448 N N . THR A 1 195 ? -0.579 7.696 4.045 1.00 91.12 195 THR A N 1
ATOM 1449 C CA . THR A 1 195 ? 0.883 7.532 4.025 1.00 91.12 195 THR A CA 1
ATOM 1450 C C . THR A 1 195 ? 1.580 8.868 3.778 1.00 91.12 195 THR A C 1
ATOM 1452 O O . THR A 1 195 ? 1.230 9.559 2.827 1.00 91.12 195 THR A O 1
ATOM 1455 N N . LEU A 1 196 ? 2.583 9.212 4.593 1.00 88.44 196 LEU A N 1
ATOM 1456 C CA . LEU A 1 196 ? 3.312 10.492 4.555 1.00 88.44 196 LEU A CA 1
ATOM 1457 C C . LEU A 1 196 ? 4.820 10.309 4.285 1.00 88.44 196 LEU A C 1
ATOM 1459 O O . LEU A 1 196 ? 5.662 11.068 4.782 1.00 88.44 196 LEU A O 1
ATOM 1463 N N . GLY A 1 197 ? 5.183 9.245 3.564 1.00 86.94 197 GLY A N 1
ATOM 1464 C CA . GLY A 1 197 ? 6.574 8.887 3.280 1.00 86.94 197 GLY A CA 1
ATOM 1465 C C . GLY A 1 197 ? 7.409 8.740 4.558 1.00 86.94 197 GLY A C 1
ATOM 1466 O O . GLY A 1 197 ? 7.053 7.997 5.471 1.00 86.94 197 GLY A O 1
ATOM 1467 N N . SER A 1 198 ? 8.510 9.490 4.654 1.00 86.50 198 SER A N 1
ATOM 1468 C CA . SER A 1 198 ? 9.417 9.456 5.812 1.00 86.50 198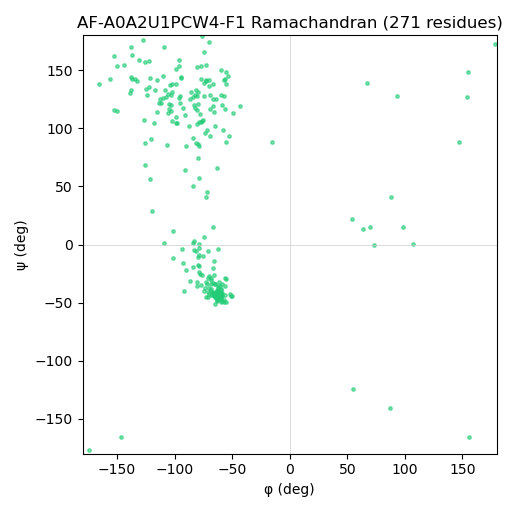 SER A CA 1
ATOM 1469 C C . SER A 1 198 ? 8.804 9.974 7.118 1.00 86.50 198 SER A C 1
ATOM 1471 O O . SER A 1 198 ? 9.362 9.731 8.187 1.00 86.50 198 SER A O 1
ATOM 1473 N N . LYS A 1 199 ? 7.653 10.662 7.063 1.00 85.25 199 LYS A N 1
ATOM 1474 C CA . LYS A 1 199 ? 6.910 11.121 8.250 1.00 85.25 199 LYS A CA 1
ATOM 1475 C C . LYS A 1 199 ? 5.985 10.039 8.830 1.00 85.25 199 LYS A C 1
ATOM 1477 O O . LYS A 1 199 ? 5.291 10.303 9.811 1.00 85.25 199 LYS A O 1
ATOM 1482 N N . GLY A 1 200 ? 5.977 8.837 8.248 1.00 87.44 200 GLY A N 1
ATOM 1483 C CA . GLY A 1 200 ? 5.187 7.700 8.710 1.00 87.44 200 GLY A CA 1
ATOM 1484 C C . GLY A 1 200 ? 3.776 7.684 8.126 1.00 87.44 200 GLY A C 1
ATOM 1485 O O . GLY A 1 200 ? 3.573 7.957 6.944 1.00 87.44 200 GLY A O 1
ATOM 1486 N N . VAL A 1 201 ? 2.797 7.318 8.952 1.00 89.44 201 VAL A N 1
ATOM 1487 C CA . VAL A 1 201 ? 1.409 7.080 8.533 1.00 89.44 201 VAL A CA 1
ATOM 1488 C C . VAL A 1 201 ? 0.439 7.701 9.536 1.00 89.44 201 VAL A C 1
ATOM 1490 O O . VAL A 1 201 ? 0.660 7.636 10.745 1.00 89.44 201 VAL A O 1
ATOM 1493 N N . LEU A 1 202 ? -0.661 8.268 9.041 1.00 89.06 202 LEU A N 1
ATOM 1494 C CA . LEU A 1 202 ? -1.793 8.719 9.847 1.00 89.06 202 LEU A CA 1
ATOM 1495 C C . LEU A 1 202 ? -2.967 7.750 9.708 1.00 89.06 202 LEU A C 1
ATOM 1497 O O . LEU A 1 202 ? -3.513 7.567 8.623 1.00 89.06 202 LEU A O 1
ATOM 1501 N N . LEU A 1 203 ? -3.403 7.177 10.828 1.00 88.50 203 LEU A N 1
ATOM 1502 C CA . LEU A 1 203 ? -4.605 6.352 10.896 1.00 88.50 203 LEU A CA 1
ATOM 1503 C C . LEU A 1 203 ? -5.817 7.208 11.279 1.00 88.50 203 LEU A C 1
ATOM 1505 O O . LEU A 1 203 ? -5.875 7.754 12.380 1.00 88.50 203 LEU A O 1
ATOM 1509 N N . CYS A 1 204 ? -6.802 7.294 10.389 1.00 86.94 204 CYS A N 1
ATOM 1510 C CA . CYS A 1 204 ? -8.008 8.096 10.568 1.00 86.94 204 CYS A CA 1
ATOM 1511 C C . CYS A 1 204 ? -9.263 7.223 10.469 1.00 86.94 204 CYS A C 1
ATOM 1513 O O . CYS A 1 204 ? -9.391 6.398 9.567 1.00 86.94 204 CYS A O 1
ATOM 1515 N N . SER A 1 205 ? -10.219 7.412 11.375 1.00 84.88 205 SER A N 1
ATOM 1516 C CA . SER A 1 205 ? -11.501 6.696 11.358 1.00 84.88 205 SER A CA 1
ATOM 1517 C C . SER A 1 205 ? -12.610 7.557 11.963 1.00 84.88 205 SER A C 1
ATOM 1519 O O . SER A 1 205 ? -12.336 8.441 12.775 1.00 84.88 205 SER A O 1
ATOM 1521 N N . LYS A 1 206 ? -13.864 7.318 11.552 1.00 73.88 206 LYS A N 1
ATOM 1522 C CA . LYS A 1 206 ? -15.042 8.061 12.049 1.00 73.88 206 LYS A CA 1
ATOM 1523 C C . LYS A 1 206 ? -15.478 7.629 13.455 1.00 73.88 206 LYS A C 1
ATOM 1525 O O . LYS A 1 206 ? -16.085 8.408 14.181 1.00 73.88 206 LYS A O 1
ATOM 1530 N N . HIS A 1 207 ? -15.179 6.391 13.837 1.00 68.38 207 HIS A N 1
ATOM 1531 C CA . HIS A 1 207 ? -15.559 5.803 15.120 1.00 68.38 207 HIS A CA 1
ATOM 1532 C C . HIS A 1 207 ? -14.334 5.263 15.840 1.00 68.38 207 HIS A C 1
ATOM 1534 O O . HIS A 1 207 ? -13.347 4.913 15.199 1.00 68.38 207 HIS A O 1
ATOM 1540 N N . HIS A 1 208 ? -14.426 5.134 17.166 1.00 56.44 208 HIS A N 1
ATOM 1541 C CA . HIS A 1 208 ? -13.402 4.446 17.938 1.00 56.44 208 HIS A CA 1
ATOM 1542 C C . HIS A 1 208 ? -13.245 3.026 17.383 1.00 56.44 208 HIS A C 1
ATOM 1544 O O . HIS A 1 208 ? -14.184 2.227 17.392 1.00 56.44 208 HIS A O 1
ATOM 1550 N N . LEU A 1 209 ? -12.066 2.727 16.848 1.00 57.78 209 LEU A N 1
ATOM 1551 C CA . LEU A 1 209 ? -11.735 1.379 16.421 1.00 57.78 209 LEU A CA 1
ATOM 1552 C C . LEU A 1 209 ? -11.673 0.519 17.685 1.00 57.78 209 LEU A C 1
ATOM 1554 O O . LEU A 1 209 ? -10.899 0.802 18.598 1.00 57.78 209 LEU A O 1
ATOM 1558 N N . ASN A 1 210 ? -12.529 -0.500 17.770 1.00 49.69 210 ASN A N 1
ATOM 1559 C CA . ASN A 1 210 ? -12.382 -1.526 18.792 1.00 49.69 210 ASN A CA 1
ATOM 1560 C C . ASN A 1 210 ? -11.168 -2.372 18.404 1.00 49.69 210 ASN A C 1
ATOM 1562 O O . ASN A 1 210 ? -11.265 -3.256 17.559 1.00 49.69 210 ASN A O 1
ATOM 1566 N N . PHE A 1 211 ? -10.025 -2.078 19.019 1.00 51.44 211 PHE A N 1
ATOM 1567 C CA . PHE A 1 211 ? -8.768 -2.810 18.831 1.00 51.44 211 PHE A CA 1
ATOM 1568 C C . PHE A 1 211 ? -8.756 -4.179 19.532 1.00 51.44 211 PHE A C 1
ATOM 1570 O O . PHE A 1 211 ? -7.730 -4.843 19.583 1.00 51.44 211 PHE A O 1
ATOM 1577 N N . GLN A 1 212 ? -9.884 -4.615 20.102 1.00 42.31 212 GLN A N 1
ATOM 1578 C CA . GLN A 1 212 ? -9.968 -5.899 20.785 1.00 42.31 212 GLN A CA 1
ATOM 1579 C C . GLN A 1 212 ? -10.123 -7.041 19.780 1.00 42.31 212 GLN A C 1
ATOM 1581 O O . GLN A 1 212 ? -10.980 -7.010 18.896 1.00 42.31 212 GLN A O 1
ATOM 1586 N N . ASN A 1 213 ? -9.293 -8.06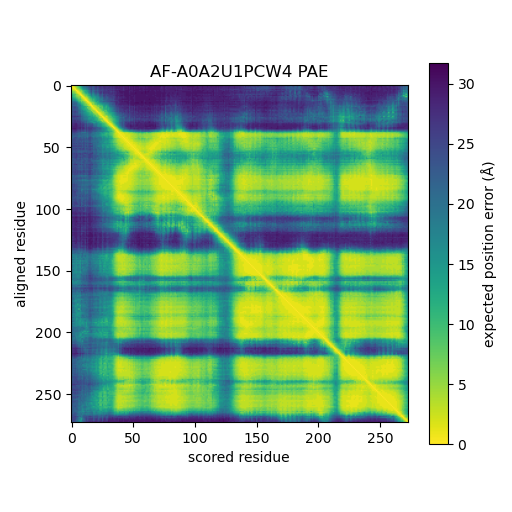6 19.962 1.00 44.03 213 ASN A N 1
ATOM 1587 C CA . ASN A 1 213 ? -9.341 -9.329 19.240 1.00 44.03 213 ASN A CA 1
ATOM 1588 C C . ASN A 1 213 ? -10.763 -9.915 19.242 1.00 44.03 213 ASN A C 1
ATOM 1590 O O . ASN A 1 213 ? -11.275 -10.333 20.281 1.00 44.03 213 ASN A O 1
ATOM 1594 N N . ILE A 1 214 ? -11.406 -9.973 18.072 1.00 36.53 214 ILE A N 1
ATOM 1595 C CA . ILE A 1 214 ? -12.667 -10.701 17.902 1.00 36.53 214 ILE A CA 1
ATOM 1596 C C . ILE A 1 214 ? -12.315 -12.185 17.760 1.00 36.53 214 ILE A C 1
ATOM 1598 O O . ILE A 1 214 ? -12.124 -12.686 16.653 1.00 36.53 214 ILE A O 1
ATOM 1602 N N . GLY A 1 215 ? -12.194 -12.879 18.892 1.00 35.41 215 GLY A N 1
ATOM 1603 C CA . GLY A 1 215 ? -12.106 -14.338 18.940 1.00 35.41 215 GLY A CA 1
ATOM 1604 C C . GLY A 1 215 ? -11.385 -14.881 20.183 1.00 35.41 215 GLY A C 1
ATOM 1605 O O . GLY A 1 215 ? -10.454 -14.251 20.677 1.00 35.41 215 GLY A O 1
ATOM 1606 N N . PRO A 1 216 ? -11.769 -16.070 20.687 1.00 35.47 216 PRO A N 1
ATOM 1607 C CA . PRO A 1 216 ? -11.131 -16.708 21.844 1.00 35.47 216 PRO A CA 1
ATOM 1608 C C . PRO A 1 216 ? -9.711 -17.243 21.563 1.00 35.47 216 PRO A C 1
ATOM 1610 O O . PRO A 1 216 ? -9.037 -17.669 22.497 1.00 35.47 216 PRO A O 1
ATOM 1613 N N . ASN A 1 217 ? -9.235 -17.200 20.311 1.00 41.25 217 ASN A N 1
ATOM 1614 C CA . ASN A 1 217 ? -7.870 -17.568 19.927 1.00 41.25 217 ASN A CA 1
ATOM 1615 C C . ASN A 1 217 ? -7.032 -16.307 19.673 1.00 41.25 217 ASN A C 1
ATOM 1617 O O . ASN A 1 217 ? -7.290 -15.552 18.739 1.00 41.25 217 ASN A O 1
ATOM 1621 N N . ARG A 1 218 ? -6.010 -16.087 20.508 1.00 48.53 218 ARG A N 1
ATOM 1622 C CA . ARG A 1 218 ? -5.065 -14.953 20.474 1.00 48.53 218 ARG A CA 1
ATOM 1623 C C . ARG A 1 218 ? -4.058 -15.030 19.310 1.00 48.53 218 ARG A C 1
ATOM 1625 O O . ARG A 1 218 ? -2.877 -14.789 19.522 1.00 48.53 218 ARG A O 1
ATOM 1632 N N . THR A 1 219 ? -4.487 -15.422 18.114 1.00 54.25 219 THR A N 1
ATOM 1633 C CA . THR A 1 219 ? -3.608 -15.654 16.950 1.00 54.25 219 THR A CA 1
ATOM 1634 C C . THR A 1 219 ? -3.757 -14.608 15.845 1.00 54.25 219 THR A C 1
ATOM 1636 O O . THR A 1 219 ? -3.088 -14.705 14.823 1.00 54.25 219 THR A O 1
ATOM 1639 N N . ARG A 1 220 ? -4.611 -13.592 16.027 1.00 66.81 220 ARG A N 1
ATOM 1640 C CA . ARG A 1 220 ? -4.821 -12.515 15.052 1.00 66.81 220 ARG A CA 1
ATOM 1641 C C . ARG A 1 220 ? -4.213 -11.211 15.563 1.00 66.81 220 ARG A C 1
ATOM 1643 O O . ARG A 1 220 ? -4.422 -10.844 16.718 1.00 66.81 220 ARG A O 1
ATOM 1650 N N . LEU A 1 221 ? -3.469 -10.525 14.697 1.00 71.56 221 LEU A N 1
ATOM 1651 C CA . LEU A 1 221 ? -3.025 -9.159 14.958 1.00 71.56 221 LEU A CA 1
ATOM 1652 C C . LEU A 1 221 ? -4.248 -8.235 14.985 1.00 71.56 221 LEU A C 1
ATOM 1654 O O . LEU A 1 221 ? -5.136 -8.344 14.132 1.00 71.56 221 LEU A O 1
ATOM 1658 N N . ASP A 1 222 ? -4.286 -7.304 15.934 1.00 78.50 222 ASP A N 1
ATOM 1659 C CA . ASP A 1 222 ? -5.222 -6.187 15.853 1.00 78.50 222 ASP A CA 1
ATOM 1660 C C . ASP A 1 222 ? -4.822 -5.214 14.722 1.00 78.50 222 ASP A C 1
ATOM 1662 O O . ASP A 1 222 ? -3.795 -5.368 14.052 1.00 78.50 222 ASP A O 1
ATOM 1666 N N . LEU A 1 223 ? -5.659 -4.207 14.465 1.00 79.75 223 LEU A N 1
ATOM 1667 C CA . LEU A 1 223 ? -5.426 -3.258 13.376 1.00 79.75 223 LEU A CA 1
ATOM 1668 C C . LEU A 1 223 ? -4.137 -2.441 13.566 1.00 79.75 223 LEU A C 1
ATOM 1670 O O . LEU A 1 223 ? -3.427 -2.207 12.592 1.00 79.75 223 LEU A O 1
ATOM 1674 N N . MET A 1 224 ? -3.821 -2.015 14.790 1.00 82.62 224 MET A N 1
ATOM 1675 C CA . MET A 1 224 ? -2.616 -1.223 15.058 1.00 82.62 224 MET A CA 1
ATOM 1676 C C . MET A 1 224 ? -1.362 -2.072 14.899 1.00 82.62 224 MET A C 1
ATOM 1678 O O . MET A 1 224 ? -0.393 -1.628 14.286 1.00 82.62 224 MET A O 1
ATOM 1682 N N . GLN A 1 225 ? -1.397 -3.306 15.397 1.00 84.56 225 GLN A N 1
ATOM 1683 C CA . GLN A 1 225 ? -0.327 -4.279 15.208 1.00 84.56 225 GLN A CA 1
ATOM 1684 C C . GLN A 1 225 ? -0.123 -4.598 13.719 1.00 84.56 225 GLN A C 1
ATOM 1686 O O . GLN A 1 225 ? 1.008 -4.598 13.240 1.00 84.56 225 GLN A O 1
ATOM 1691 N N . SER A 1 226 ? -1.211 -4.787 12.965 1.00 86.69 226 SER A N 1
ATOM 1692 C CA . SER A 1 226 ? -1.162 -5.031 11.516 1.00 86.69 226 SER A CA 1
ATOM 1693 C C . SER A 1 226 ? -0.564 -3.845 10.753 1.00 86.69 226 SER A C 1
ATOM 1695 O O . SER A 1 226 ? 0.260 -4.037 9.861 1.00 86.69 226 SER A O 1
ATOM 1697 N N . ILE A 1 227 ? -0.930 -2.611 11.123 1.00 87.06 227 ILE A N 1
ATOM 1698 C CA . ILE A 1 227 ? -0.348 -1.391 10.541 1.00 87.06 227 ILE A CA 1
ATOM 1699 C C . ILE A 1 227 ? 1.142 -1.286 10.878 1.00 87.06 227 ILE A C 1
ATOM 1701 O O . ILE A 1 227 ? 1.936 -0.947 10.005 1.00 87.06 227 ILE A O 1
ATOM 1705 N N . ALA A 1 228 ? 1.540 -1.606 12.109 1.00 88.62 228 ALA A N 1
ATOM 1706 C CA . ALA A 1 228 ? 2.941 -1.578 12.510 1.00 88.62 228 ALA A CA 1
ATOM 1707 C C . ALA A 1 228 ? 3.795 -2.577 11.709 1.00 88.62 228 ALA A C 1
ATOM 1709 O O . ALA A 1 228 ? 4.875 -2.216 11.241 1.00 88.62 228 ALA A O 1
ATOM 1710 N N . VAL A 1 229 ? 3.284 -3.793 11.476 1.00 90.31 229 VAL A N 1
ATOM 1711 C CA . VAL A 1 229 ? 3.922 -4.783 10.590 1.00 90.31 229 VAL A CA 1
ATOM 1712 C C . VAL A 1 229 ? 3.987 -4.272 9.150 1.00 90.31 229 VAL A C 1
ATOM 1714 O O . VAL A 1 229 ? 5.036 -4.374 8.520 1.00 90.31 229 VAL A O 1
ATOM 1717 N N . GLY A 1 230 ? 2.913 -3.662 8.640 1.00 90.75 230 GLY A N 1
ATOM 1718 C CA . GLY A 1 230 ? 2.896 -3.063 7.303 1.00 90.75 230 GLY A CA 1
ATOM 1719 C C . GLY A 1 230 ? 3.940 -1.954 7.123 1.00 90.75 230 GLY A C 1
ATOM 1720 O O . GLY A 1 230 ? 4.633 -1.922 6.108 1.00 90.75 230 GLY A O 1
ATOM 1721 N N . ILE A 1 231 ? 4.115 -1.084 8.124 1.00 90.38 231 ILE A N 1
ATOM 1722 C CA . ILE A 1 231 ? 5.146 -0.032 8.114 1.00 90.38 231 ILE A CA 1
ATOM 1723 C C . ILE A 1 231 ? 6.553 -0.644 8.164 1.00 90.38 231 ILE A C 1
ATOM 1725 O O . ILE A 1 231 ? 7.433 -0.201 7.426 1.00 90.38 231 ILE A O 1
ATOM 1729 N N . ALA A 1 232 ? 6.775 -1.673 8.986 1.00 92.06 232 ALA A N 1
ATOM 1730 C CA . ALA A 1 232 ? 8.054 -2.384 9.039 1.00 92.06 232 ALA A CA 1
ATOM 1731 C C . ALA A 1 232 ? 8.390 -3.068 7.700 1.00 92.06 232 ALA A C 1
ATOM 1733 O O . ALA A 1 232 ? 9.514 -2.958 7.210 1.00 92.06 232 ALA A O 1
ATOM 1734 N N . ALA A 1 233 ? 7.405 -3.705 7.061 1.00 92.12 233 ALA A N 1
ATOM 1735 C CA . ALA A 1 233 ? 7.566 -4.297 5.735 1.00 92.12 233 ALA A CA 1
ATOM 1736 C C . ALA A 1 233 ? 7.870 -3.231 4.670 1.00 92.12 233 ALA A C 1
ATOM 1738 O O . ALA A 1 233 ? 8.744 -3.443 3.829 1.00 92.12 233 ALA A O 1
ATOM 1739 N N . ALA A 1 234 ? 7.209 -2.069 4.736 1.00 90.81 234 ALA A N 1
ATOM 1740 C CA . ALA A 1 234 ? 7.484 -0.940 3.850 1.00 90.81 234 ALA A CA 1
ATOM 1741 C C . ALA A 1 234 ? 8.909 -0.392 4.040 1.00 90.81 234 ALA A C 1
ATOM 1743 O O . ALA A 1 234 ? 9.607 -0.147 3.058 1.00 90.81 234 ALA A O 1
ATOM 1744 N N . LYS A 1 235 ? 9.391 -0.272 5.282 1.00 92.06 235 LYS A N 1
ATOM 1745 C CA . LYS A 1 235 ? 10.786 0.102 5.564 1.00 92.06 235 LYS A CA 1
ATOM 1746 C C . LYS A 1 235 ? 11.766 -0.868 4.893 1.00 92.06 235 LYS A C 1
ATOM 1748 O O . LYS A 1 235 ? 12.633 -0.424 4.149 1.00 92.06 235 LYS A O 1
ATOM 1753 N N . ALA A 1 236 ? 11.569 -2.174 5.070 1.00 91.81 236 ALA A N 1
ATOM 1754 C CA . ALA A 1 236 ? 12.410 -3.183 4.428 1.00 91.81 236 ALA A CA 1
ATOM 1755 C C . ALA A 1 236 ? 12.349 -3.122 2.887 1.00 91.81 236 ALA A C 1
ATOM 1757 O O . ALA A 1 236 ? 13.352 -3.380 2.230 1.00 91.81 236 ALA A O 1
ATOM 1758 N N . THR A 1 237 ? 11.204 -2.745 2.296 1.00 89.19 237 THR A N 1
ATOM 1759 C CA . THR A 1 237 ? 11.104 -2.540 0.836 1.00 89.19 237 THR A CA 1
ATOM 1760 C C . THR A 1 237 ? 11.904 -1.333 0.354 1.00 89.19 237 THR A C 1
ATOM 1762 O O . THR A 1 237 ? 12.547 -1.417 -0.683 1.00 89.19 237 THR A O 1
ATOM 1765 N N . VAL A 1 238 ? 11.926 -0.235 1.118 1.00 89.25 238 VAL A N 1
ATOM 1766 C CA . VAL A 1 238 ? 12.705 0.973 0.783 1.00 89.25 238 VAL A CA 1
ATOM 1767 C C . VAL A 1 238 ? 14.211 0.718 0.881 1.00 89.25 238 VAL A C 1
ATOM 1769 O O . VAL A 1 238 ? 14.990 1.326 0.154 1.00 89.25 238 VAL A O 1
ATOM 1772 N N . GLU A 1 239 ? 14.622 -0.179 1.774 1.00 87.25 239 GLU A N 1
ATOM 1773 C CA . GLU A 1 239 ? 16.020 -0.589 1.943 1.00 87.25 239 GLU A CA 1
ATOM 1774 C C . GLU A 1 239 ? 16.479 -1.608 0.881 1.00 87.25 239 GLU A C 1
ATOM 1776 O O . GLU A 1 239 ? 17.673 -1.896 0.785 1.00 87.25 239 GLU A O 1
ATOM 1781 N N . ALA A 1 240 ? 15.560 -2.136 0.066 1.00 85.88 240 ALA A N 1
ATOM 1782 C CA . ALA A 1 240 ? 15.852 -3.081 -1.005 1.00 85.88 240 ALA A CA 1
ATOM 1783 C C . ALA A 1 240 ? 16.006 -2.390 -2.374 1.00 85.88 240 ALA A C 1
ATOM 1785 O O . ALA A 1 240 ? 15.402 -1.361 -2.655 1.00 85.88 240 ALA A O 1
ATOM 1786 N N . GLU A 1 241 ? 16.774 -3.007 -3.278 1.00 77.56 241 GLU A N 1
ATOM 1787 C CA . GLU A 1 241 ? 16.920 -2.541 -4.672 1.00 77.56 241 GLU A CA 1
ATOM 1788 C C . GLU A 1 241 ? 15.734 -2.937 -5.579 1.00 77.56 241 GLU A C 1
ATOM 1790 O O . GLU A 1 241 ? 15.702 -2.586 -6.759 1.00 77.56 241 GLU A O 1
ATOM 1795 N N . ALA A 1 242 ? 14.761 -3.68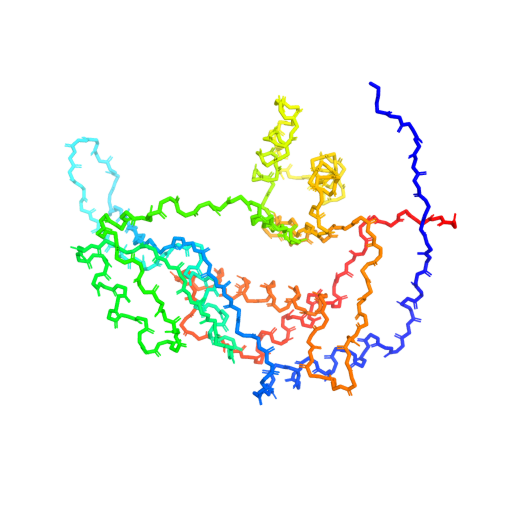1 -5.045 1.00 81.94 242 ALA A N 1
ATOM 1796 C CA . ALA A 1 242 ? 13.595 -4.189 -5.761 1.00 81.94 242 ALA A CA 1
ATOM 1797 C C . ALA A 1 242 ? 12.287 -3.712 -5.115 1.00 81.94 242 ALA A C 1
ATOM 1799 O O . ALA A 1 242 ? 12.236 -3.437 -3.921 1.00 81.94 242 ALA A O 1
ATOM 1800 N N . ASN A 1 243 ? 11.203 -3.707 -5.898 1.00 83.88 243 ASN A N 1
ATOM 1801 C CA . ASN A 1 243 ? 9.859 -3.318 -5.450 1.00 83.88 243 ASN A CA 1
ATOM 1802 C C . ASN A 1 243 ? 9.354 -4.115 -4.226 1.00 83.88 243 ASN A C 1
ATOM 1804 O O . ASN A 1 243 ? 8.562 -3.602 -3.438 1.00 83.88 243 ASN A O 1
ATOM 1808 N N . VAL A 1 244 ? 9.797 -5.368 -4.074 1.00 86.56 244 VAL A N 1
ATOM 1809 C CA . VAL A 1 244 ? 9.577 -6.214 -2.893 1.00 86.56 244 VAL A CA 1
ATOM 1810 C C . VAL A 1 244 ? 10.895 -6.943 -2.587 1.00 86.56 244 VAL A C 1
ATOM 1812 O O . VAL A 1 244 ? 11.487 -7.501 -3.516 1.00 86.56 244 VAL A O 1
ATOM 1815 N N . PRO A 1 245 ? 11.374 -6.974 -1.327 1.00 87.69 245 PRO A N 1
ATOM 1816 C CA . PRO A 1 245 ? 12.576 -7.709 -0.937 1.00 87.69 245 PRO A CA 1
ATOM 1817 C C . PRO A 1 245 ? 12.487 -9.181 -1.327 1.00 87.69 245 PRO A C 1
ATOM 1819 O O . PRO A 1 245 ? 11.403 -9.763 -1.313 1.00 87.69 245 PRO A O 1
ATOM 1822 N N . THR A 1 246 ? 13.615 -9.815 -1.646 1.00 86.62 246 THR A N 1
ATOM 1823 C CA . THR A 1 246 ? 13.647 -11.250 -1.976 1.00 86.62 246 THR A CA 1
ATOM 1824 C C . THR A 1 246 ? 13.133 -12.112 -0.825 1.00 86.62 246 THR A C 1
ATOM 1826 O O . THR A 1 246 ? 12.376 -13.046 -1.071 1.00 86.62 246 THR A O 1
ATOM 1829 N N . GLU A 1 247 ? 13.466 -11.740 0.411 1.00 87.06 247 GLU A N 1
ATOM 1830 C CA . GLU A 1 247 ? 12.975 -12.346 1.648 1.00 87.06 247 GLU A CA 1
ATOM 1831 C C . GLU A 1 247 ? 12.785 -11.282 2.733 1.00 87.06 247 GLU A C 1
ATOM 1833 O O . GLU A 1 247 ? 13.460 -10.250 2.737 1.00 87.06 247 GLU A O 1
ATOM 1838 N N . TYR A 1 248 ? 11.891 -11.564 3.682 1.00 87.00 248 TYR A N 1
ATOM 1839 C CA . TYR A 1 248 ? 11.747 -10.794 4.913 1.00 87.00 248 TYR A CA 1
ATOM 1840 C C . TYR A 1 248 ? 12.390 -11.540 6.082 1.00 87.00 248 TYR A C 1
ATOM 1842 O O . TYR A 1 248 ? 12.054 -12.691 6.356 1.00 87.00 248 TYR A O 1
ATOM 1850 N N . SER A 1 249 ? 13.256 -10.861 6.837 1.00 91.75 249 SER A N 1
ATOM 1851 C CA . SER A 1 249 ? 13.662 -11.345 8.159 1.00 91.75 249 SER A CA 1
ATOM 1852 C C . SER A 1 249 ? 12.530 -11.089 9.150 1.00 91.75 249 SER A C 1
ATOM 1854 O O . SER A 1 249 ? 12.287 -9.945 9.538 1.00 91.75 249 SER A O 1
ATOM 1856 N N . LEU A 1 250 ? 11.829 -12.147 9.566 1.00 88.00 250 LEU A N 1
ATOM 1857 C CA . LEU A 1 250 ? 10.723 -12.030 10.523 1.00 88.00 250 LEU A CA 1
ATOM 1858 C C . LEU A 1 250 ? 11.175 -11.421 11.854 1.00 88.00 250 LEU A C 1
ATOM 1860 O O . LEU A 1 250 ? 10.429 -10.653 12.454 1.00 88.00 250 LEU A O 1
ATOM 1864 N N . GLU A 1 251 ? 12.403 -11.700 12.294 1.00 89.50 251 GLU A N 1
ATOM 1865 C CA . GLU A 1 251 ? 12.976 -11.100 13.503 1.00 89.50 251 GLU A CA 1
ATOM 1866 C C . GLU A 1 251 ? 13.108 -9.577 13.359 1.00 89.50 251 GLU A C 1
ATOM 1868 O O . GLU A 1 251 ? 12.625 -8.829 14.213 1.00 89.50 251 GLU A O 1
ATOM 1873 N N . GLN A 1 252 ? 13.668 -9.114 12.236 1.00 91.12 252 GLN A N 1
ATOM 1874 C CA . GLN A 1 252 ? 13.831 -7.686 11.957 1.00 91.12 252 GLN A CA 1
ATOM 1875 C C . GLN A 1 252 ? 12.477 -6.984 11.802 1.00 91.12 252 GLN A C 1
ATOM 1877 O O . GLN A 1 252 ? 12.254 -5.935 12.407 1.00 91.12 252 GLN A O 1
ATOM 1882 N N . ILE A 1 253 ? 11.549 -7.586 11.050 1.00 91.44 253 ILE A N 1
ATOM 1883 C CA . ILE A 1 253 ? 10.189 -7.060 10.875 1.00 91.44 253 ILE A CA 1
ATOM 1884 C C . ILE A 1 253 ? 9.475 -6.944 12.219 1.00 91.44 253 ILE A C 1
ATOM 1886 O O . ILE A 1 253 ? 8.839 -5.928 12.488 1.00 91.44 253 ILE A O 1
ATOM 1890 N N . THR A 1 254 ? 9.616 -7.940 13.093 1.00 88.38 254 THR A N 1
ATOM 1891 C CA . THR A 1 254 ? 9.014 -7.913 14.432 1.00 88.38 254 THR A CA 1
ATOM 1892 C C . THR A 1 254 ? 9.604 -6.798 15.293 1.00 88.38 254 THR A C 1
ATOM 1894 O O . THR A 1 254 ? 8.860 -6.071 15.956 1.00 88.38 254 THR A O 1
ATOM 1897 N N . ALA A 1 255 ? 10.929 -6.636 15.285 1.00 89.75 255 ALA A N 1
ATOM 1898 C CA . ALA A 1 255 ? 11.612 -5.595 16.049 1.00 89.75 255 ALA A CA 1
ATOM 1899 C C . ALA A 1 255 ? 11.224 -4.182 15.574 1.00 89.75 255 ALA A C 1
ATOM 1901 O O . ALA A 1 255 ? 10.924 -3.301 16.391 1.00 89.75 255 ALA A O 1
ATOM 1902 N N . ASP A 1 256 ? 11.159 -3.979 14.257 1.00 92.00 256 ASP A N 1
ATOM 1903 C CA . ASP A 1 256 ? 10.738 -2.714 13.659 1.00 92.00 256 ASP A CA 1
ATOM 1904 C C . ASP A 1 256 ? 9.251 -2.442 13.919 1.00 92.00 256 ASP A C 1
ATOM 1906 O O . ASP A 1 256 ? 8.897 -1.344 14.352 1.00 92.00 256 ASP A O 1
ATOM 1910 N N . ALA A 1 257 ? 8.381 -3.446 13.770 1.00 88.50 257 ALA A N 1
ATOM 1911 C CA . ALA A 1 257 ? 6.956 -3.324 14.074 1.00 88.50 257 ALA A CA 1
ATOM 1912 C C . ALA A 1 257 ? 6.726 -2.974 15.551 1.00 88.50 257 ALA A C 1
ATOM 1914 O O . ALA A 1 257 ? 5.921 -2.097 15.861 1.00 88.50 257 ALA A O 1
ATOM 1915 N N . ARG A 1 258 ? 7.475 -3.588 16.476 1.00 87.56 258 ARG A N 1
ATOM 1916 C CA . ARG A 1 258 ? 7.426 -3.237 17.903 1.00 87.56 258 ARG A CA 1
ATOM 1917 C C . ARG A 1 258 ? 7.806 -1.774 18.126 1.00 87.56 258 ARG A C 1
ATOM 1919 O O . ARG A 1 258 ? 7.122 -1.076 18.871 1.00 87.56 258 ARG A O 1
ATOM 1926 N N . THR A 1 259 ? 8.865 -1.306 17.471 1.00 89.62 259 THR A N 1
ATOM 1927 C CA . THR A 1 259 ? 9.315 0.090 17.564 1.00 89.62 259 THR A CA 1
ATOM 1928 C C . THR A 1 259 ? 8.249 1.055 17.045 1.00 89.62 259 THR A C 1
ATOM 1930 O O . THR A 1 259 ? 7.921 2.027 17.725 1.00 89.62 259 THR A O 1
ATOM 1933 N N . VAL A 1 260 ? 7.64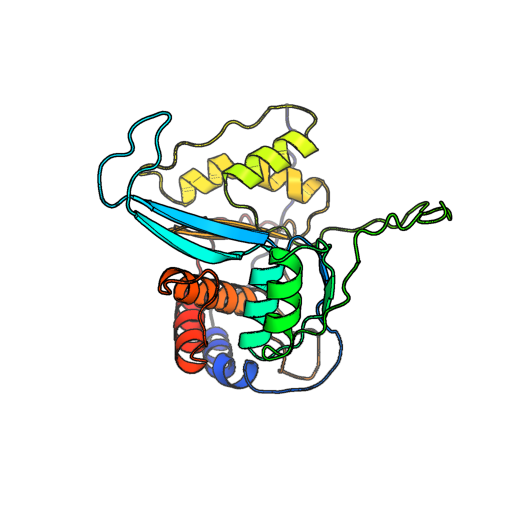7 0.758 15.889 1.00 88.06 260 VAL A N 1
ATOM 1934 C CA . VAL A 1 260 ? 6.549 1.549 15.311 1.00 88.06 260 VAL A CA 1
ATOM 1935 C C . VAL A 1 260 ? 5.335 1.569 16.239 1.00 88.06 260 VAL A C 1
ATOM 1937 O O . VAL A 1 260 ? 4.781 2.633 16.505 1.00 88.06 260 VAL A O 1
ATOM 1940 N N . TYR A 1 261 ? 4.940 0.408 16.763 1.00 86.75 261 TYR A N 1
ATOM 1941 C CA . TYR A 1 261 ? 3.784 0.277 17.644 1.00 86.75 261 TYR A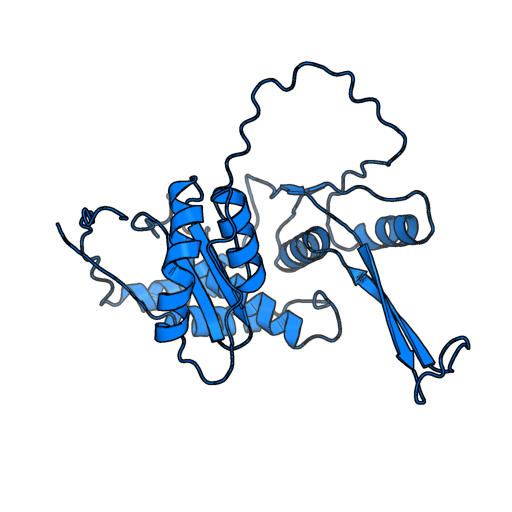 CA 1
ATOM 1942 C C . TYR A 1 261 ? 3.964 1.068 18.948 1.00 86.75 261 TYR A C 1
ATOM 1944 O O . TYR A 1 261 ? 3.064 1.801 19.351 1.00 86.75 261 TYR A O 1
ATOM 1952 N N . LEU A 1 262 ? 5.137 0.974 19.585 1.00 84.44 262 LEU A N 1
ATOM 1953 C CA . LEU A 1 262 ? 5.446 1.714 20.816 1.00 84.44 262 LEU A CA 1
ATOM 1954 C C . LEU A 1 262 ? 5.632 3.220 20.578 1.00 84.44 262 LEU A C 1
ATOM 1956 O O . LEU A 1 262 ? 5.372 4.015 21.480 1.00 84.44 262 LEU A O 1
ATOM 1960 N N . GLY A 1 263 ? 6.078 3.610 19.382 1.00 82.88 263 GLY A N 1
ATOM 1961 C CA . GLY A 1 263 ? 6.222 5.006 18.969 1.00 82.88 263 GLY A CA 1
ATOM 1962 C C . GLY A 1 263 ? 4.934 5.647 18.446 1.00 82.88 263 GLY A C 1
ATOM 1963 O O . GLY A 1 263 ? 4.934 6.842 18.149 1.00 82.88 263 GLY A O 1
ATOM 1964 N N . ALA A 1 264 ? 3.842 4.889 18.312 1.00 82.75 264 ALA A N 1
ATOM 1965 C CA . ALA A 1 264 ? 2.583 5.402 17.794 1.00 82.75 264 ALA A CA 1
ATOM 1966 C C . ALA A 1 264 ? 2.004 6.476 18.729 1.00 82.75 264 ALA A C 1
ATOM 1968 O O . ALA A 1 264 ? 1.783 6.252 19.919 1.00 82.75 264 ALA A O 1
ATOM 1969 N N . MET A 1 265 ? 1.726 7.655 18.172 1.00 78.75 265 MET A N 1
ATOM 1970 C CA . MET A 1 265 ? 1.183 8.791 18.914 1.00 78.75 265 MET A CA 1
ATOM 1971 C C . MET A 1 265 ? -0.221 9.147 18.437 1.00 78.75 265 MET A C 1
ATOM 1973 O O . MET A 1 265 ? -0.513 9.179 17.242 1.00 78.75 265 MET A O 1
ATOM 1977 N N . VAL A 1 266 ? -1.084 9.508 19.384 1.00 71.56 266 VAL A N 1
ATOM 1978 C CA . VAL A 1 266 ? -2.406 10.058 19.083 1.00 71.56 266 VAL A CA 1
ATOM 1979 C C . VAL A 1 266 ? -2.252 11.543 18.750 1.00 71.56 266 VAL A C 1
ATOM 1981 O O . VAL A 1 266 ? -2.048 12.368 19.636 1.00 71.56 266 VAL A O 1
ATOM 1984 N N . VAL A 1 267 ? -2.328 11.881 17.460 1.00 63.28 267 VAL A N 1
ATOM 1985 C CA . VAL A 1 267 ? -2.112 13.251 16.948 1.00 63.28 267 VAL A CA 1
ATOM 1986 C C . VAL A 1 267 ? -3.319 14.160 17.195 1.00 63.28 267 VAL A C 1
ATOM 1988 O O . VAL A 1 267 ? -3.169 15.350 17.465 1.00 63.28 267 VAL A O 1
ATOM 1991 N N . PHE A 1 268 ? -4.529 13.610 17.117 1.00 56.75 268 PHE A N 1
ATOM 1992 C CA . PHE A 1 268 ? -5.757 14.342 17.391 1.00 56.75 268 PHE A CA 1
ATOM 1993 C C . PHE A 1 268 ? -6.807 13.378 17.933 1.00 56.75 268 PHE A C 1
ATOM 1995 O O . PHE A 1 268 ? -7.259 12.478 17.232 1.00 56.75 268 PHE A O 1
ATOM 2002 N N . SER A 1 269 ? -7.192 13.581 19.188 1.00 44.19 269 SER A N 1
ATOM 2003 C CA . SER A 1 269 ? -8.344 12.933 19.804 1.00 44.19 269 SER A CA 1
ATOM 2004 C C . SER A 1 269 ? -9.220 14.036 20.374 1.00 44.19 269 SER A C 1
ATOM 2006 O O . SER A 1 269 ? -8.845 14.695 21.343 1.00 44.19 269 SER A O 1
ATOM 2008 N N . GLN A 1 270 ? -10.356 14.295 19.732 1.00 42.09 270 GLN A N 1
ATOM 2009 C CA . GLN A 1 270 ? -11.415 15.076 20.355 1.00 42.09 270 GLN A CA 1
ATOM 2010 C C . GLN A 1 270 ? -12.451 14.103 20.890 1.00 42.09 270 GLN A C 1
ATOM 2012 O O . GLN A 1 270 ? -13.218 13.505 20.139 1.00 42.09 270 GLN A O 1
ATOM 2017 N N . SER A 1 271 ? -12.415 13.953 22.209 1.00 33.28 271 SER A N 1
ATOM 2018 C CA . SER A 1 271 ? -13.397 13.214 22.976 1.00 33.28 271 SER A CA 1
ATOM 2019 C C . SER A 1 271 ? -14.493 14.135 23.514 1.00 33.28 271 SER A C 1
ATOM 2021 O O . SER A 1 271 ? -14.178 15.228 23.966 1.00 33.28 271 SER A O 1
ATOM 2023 N N . MET A 1 272 ? -15.740 13.668 23.563 1.00 32.19 272 MET A N 1
ATOM 2024 C CA . MET A 1 272 ? -16.821 14.168 24.422 1.00 32.19 272 MET A CA 1
ATOM 2025 C C . MET A 1 272 ? -17.834 13.028 24.704 1.00 32.19 272 MET A C 1
ATOM 2027 O O . MET A 1 272 ? -17.846 12.027 24.010 1.00 32.19 272 MET A O 1
ATOM 2031 N N . LEU A 1 273 ? -18.687 13.136 25.713 1.00 30.47 273 LEU A N 1
ATOM 2032 C CA . LEU A 1 273 ? -19.740 12.149 26.001 1.00 30.47 273 LEU A CA 1
ATOM 2033 C C . LEU A 1 273 ? -20.936 12.228 25.045 1.00 30.47 273 LEU A C 1
ATOM 2035 O O . LEU A 1 273 ? -21.303 13.368 24.691 1.00 30.47 273 LEU A O 1
#

Secondary structure (DSSP, 8-state):
-----PPP-PPP---STHHHHHHTTHHHHTS----S-PPEEES--EEEEEEEESSPPPTTS---EEEEEEEE-HHHHHHHHHHHTT---EEEEEE-SSHHHHHHHHHHGGGT-EEEEEE-S-----------------EE--BHHHHHHHHHHHHTS---PPPP-TT--HHHHHHHHHHHHHHHHHTT--EEEEE-GGG-EEEEESS----S-SSSSTTS--HHHHHHHHHHHHHHHHTSSSSS-S---HHHHHHHHHHHHHH---S------

Organism: Artemisia annua (NCBI:txid35608)

Solvent-accessible surface area (backbone atoms only — not comparable to full-atom values): 16936 Å² total; per-residue (Å²): 134,84,80,90,78,78,84,59,33,78,87,78,87,89,79,63,75,63,65,58,59,58,57,72,40,49,70,61,44,73,62,76,93,80,88,88,82,68,52,75,40,70,43,50,60,39,80,40,77,49,73,50,59,75,54,85,79,50,87,99,54,92,58,70,56,50,76,45,79,38,80,36,33,72,36,41,44,50,44,52,49,46,23,62,68,75,46,56,32,36,39,42,35,65,44,58,101,44,74,68,30,52,54,48,63,71,58,38,68,87,59,63,52,51,68,52,79,43,62,77,58,92,71,76,71,72,86,69,81,82,79,77,80,79,80,75,57,48,68,47,70,37,40,67,67,52,37,36,53,52,26,21,67,75,62,81,42,89,79,60,74,87,78,88,75,80,92,63,53,69,70,62,50,45,66,70,45,43,64,38,54,47,49,46,40,75,74,58,31,49,32,40,40,37,42,52,71,95,79,44,70,47,84,44,58,87,59,88,78,79,65,66,70,92,57,99,63,92,61,65,72,36,67,64,56,45,50,17,42,52,52,24,50,49,52,52,22,72,75,35,101,40,83,54,48,96,70,68,59,64,69,58,36,42,55,42,13,45,52,46,52,74,66,62,73,88,88,80,80,82,63,34,121